Protein AF-A0A4R6Z059-F1 (afdb_monomer_lite)

Radius of gyration: 19.27 Å; chains: 1; bounding box: 70×34×46 Å

Secondary structure (DSSP, 8-state):
--HHHHHHHHHHHSSS-TT-S-HHHHHHHHHHHHTT--HHHHHHHHHHHHSPPPHHHHTTS-HHHHHHHHHHHHHHH-S-HHHHHHHHGGGGG-TTTHHHHHHHHHHHT-GGGHHHHHHHHHHSPPPHHHHHHHHHHHHHH-SHHHHHHHHHHHTSTTTTSHHHHHHHHHHHHHHHHHHHHSSPPP-PPPP-

Structure (mmCIF, N/CA/C/O backbone):
data_AF-A0A4R6Z059-F1
#
_entry.id   AF-A0A4R6Z059-F1
#
loop_
_atom_site.group_PDB
_atom_site.id
_atom_site.type_symbol
_atom_site.label_atom_id
_atom_site.label_alt_id
_atom_site.label_comp_id
_atom_site.label_asym_id
_atom_site.label_entity_id
_atom_site.label_seq_id
_atom_site.pdbx_PDB_ins_code
_atom_site.Cartn_x
_atom_site.Cartn_y
_atom_site.Cartn_z
_atom_site.occupancy
_atom_site.B_iso_or_equiv
_atom_site.auth_seq_id
_atom_site.auth_comp_id
_atom_site.auth_asym_id
_atom_site.auth_atom_id
_atom_site.pdbx_PDB_model_num
ATOM 1 N N . MET A 1 1 ? 18.096 -7.159 -15.188 1.00 75.62 1 MET A N 1
ATOM 2 C CA . MET A 1 1 ? 18.444 -5.722 -15.038 1.00 75.62 1 MET A CA 1
ATOM 3 C C . MET A 1 1 ? 19.118 -5.546 -13.678 1.00 75.62 1 MET A C 1
ATOM 5 O O . MET A 1 1 ? 19.184 -6.536 -12.970 1.00 75.62 1 MET A O 1
ATOM 9 N N . ASN A 1 2 ? 19.690 -4.389 -13.330 1.00 85.12 2 ASN A N 1
ATOM 10 C CA . ASN A 1 2 ? 20.139 -4.145 -11.951 1.00 85.12 2 ASN A CA 1
ATOM 11 C C . ASN A 1 2 ? 19.273 -3.054 -11.303 1.00 85.12 2 ASN A C 1
ATOM 13 O O . ASN A 1 2 ? 18.687 -2.232 -12.012 1.00 85.12 2 ASN A O 1
ATOM 17 N N . ARG A 1 3 ? 19.232 -3.023 -9.967 1.00 90.06 3 ARG A N 1
ATOM 18 C CA . ARG A 1 3 ? 18.469 -2.050 -9.166 1.00 90.06 3 ARG A CA 1
ATOM 19 C C . ARG A 1 3 ? 18.635 -0.589 -9.606 1.00 90.06 3 ARG A C 1
ATOM 21 O O . ARG A 1 3 ? 17.666 0.160 -9.588 1.00 90.06 3 ARG A O 1
ATOM 28 N N . ALA A 1 4 ? 19.839 -0.173 -10.007 1.00 90.56 4 ALA A N 1
ATOM 29 C CA . ALA A 1 4 ? 20.100 1.202 -10.446 1.00 90.56 4 ALA A CA 1
ATOM 30 C C . ALA A 1 4 ? 19.401 1.532 -11.775 1.00 90.56 4 ALA A C 1
ATOM 32 O O . ALA A 1 4 ? 18.713 2.542 -11.868 1.00 90.56 4 ALA A O 1
ATOM 33 N N . ALA A 1 5 ? 19.508 0.649 -12.771 1.00 90.56 5 ALA A N 1
ATOM 34 C CA . ALA A 1 5 ? 18.800 0.807 -14.041 1.00 90.56 5 ALA A CA 1
ATOM 35 C C . ALA A 1 5 ? 17.276 0.753 -13.852 1.00 90.56 5 ALA A C 1
ATOM 37 O O . ALA A 1 5 ? 16.530 1.457 -14.529 1.00 90.56 5 ALA A O 1
ATOM 38 N N . LEU A 1 6 ? 16.803 -0.063 -12.907 1.00 91.75 6 LEU A N 1
ATOM 39 C CA . LEU A 1 6 ? 15.385 -0.135 -12.579 1.00 91.75 6 LEU A CA 1
ATOM 40 C C . LEU A 1 6 ? 14.886 1.171 -11.937 1.00 91.75 6 LEU A C 1
ATOM 42 O O . LEU A 1 6 ? 13.837 1.675 -12.330 1.00 91.75 6 LEU A O 1
ATOM 46 N N . LEU A 1 7 ? 15.662 1.754 -11.018 1.00 93.88 7 LEU A N 1
ATOM 47 C CA . LEU A 1 7 ? 15.380 3.067 -10.437 1.00 93.88 7 LEU A CA 1
ATOM 48 C C . LEU A 1 7 ? 15.294 4.158 -11.514 1.00 93.88 7 LEU A C 1
ATOM 50 O O . LEU A 1 7 ? 14.337 4.922 -11.508 1.00 93.88 7 LEU A O 1
ATOM 54 N N . GLU A 1 8 ? 16.245 4.217 -12.450 1.00 92.12 8 GLU A N 1
ATOM 55 C CA . GLU A 1 8 ? 16.214 5.192 -13.553 1.00 92.12 8 GLU A CA 1
ATOM 56 C C . GLU A 1 8 ? 14.921 5.083 -14.375 1.00 92.12 8 GLU A C 1
ATOM 58 O O . GLU A 1 8 ? 14.262 6.089 -14.634 1.00 92.12 8 GLU A O 1
ATOM 63 N N . HIS A 1 9 ? 14.499 3.862 -14.714 1.00 91.62 9 HIS A N 1
ATOM 64 C CA . HIS A 1 9 ? 13.248 3.645 -15.438 1.00 91.62 9 HIS A CA 1
ATOM 65 C C . HIS A 1 9 ? 12.008 4.041 -14.638 1.00 91.62 9 HIS A C 1
ATOM 67 O O . HIS A 1 9 ? 11.106 4.666 -15.190 1.00 91.62 9 HIS A O 1
ATOM 73 N N . LEU A 1 10 ? 11.955 3.713 -13.346 1.00 92.56 10 LEU A N 1
ATOM 74 C CA . LEU A 1 10 ? 10.851 4.154 -12.496 1.00 92.56 10 LEU A CA 1
ATOM 75 C C . LEU A 1 10 ? 10.793 5.679 -12.409 1.00 92.56 10 LEU A C 1
ATOM 77 O O . LEU A 1 10 ? 9.704 6.232 -12.461 1.00 92.56 10 LEU A O 1
ATOM 81 N N . LEU A 1 11 ? 11.933 6.371 -12.330 1.00 91.44 11 LEU A N 1
ATOM 82 C CA . LEU A 1 11 ? 11.974 7.837 -12.317 1.00 91.44 11 LEU A CA 1
ATOM 83 C C . LEU A 1 11 ? 11.510 8.449 -13.646 1.00 91.44 11 LEU A C 1
ATOM 85 O O . LEU A 1 11 ? 10.854 9.488 -13.634 1.00 91.44 11 LEU A O 1
ATOM 89 N N . ASP A 1 12 ? 11.785 7.799 -14.779 1.00 88.94 12 ASP A N 1
ATOM 90 C CA . ASP A 1 12 ? 11.259 8.218 -16.085 1.00 88.94 12 ASP A CA 1
ATOM 91 C C . ASP A 1 12 ? 9.723 8.133 -16.155 1.00 88.94 12 ASP A C 1
ATOM 93 O O . ASP A 1 12 ? 9.085 8.922 -16.862 1.00 88.94 12 ASP A O 1
ATOM 97 N N . PHE A 1 13 ? 9.124 7.170 -15.448 1.00 89.19 13 PHE A N 1
ATOM 98 C CA . PHE A 1 13 ? 7.671 6.993 -15.389 1.00 89.19 13 PHE A CA 1
ATOM 99 C C . PHE A 1 13 ? 7.015 7.817 -14.273 1.00 89.19 13 PHE A C 1
ATOM 101 O O . PHE A 1 13 ? 5.906 8.322 -14.466 1.00 89.19 13 PHE A O 1
ATOM 108 N N . ALA A 1 14 ? 7.713 8.019 -13.157 1.00 84.81 14 ALA A N 1
ATOM 109 C CA . ALA A 1 14 ? 7.262 8.766 -11.995 1.00 84.81 14 ALA A CA 1
ATOM 110 C C . ALA A 1 14 ? 7.449 10.277 -12.210 1.00 84.81 14 ALA A C 1
ATOM 112 O O . ALA A 1 14 ? 8.471 10.859 -11.867 1.00 84.81 14 ALA A O 1
ATOM 113 N N . GLY A 1 15 ? 6.453 10.958 -12.778 1.00 67.81 15 GLY A N 1
ATOM 114 C CA . GLY A 1 15 ? 6.492 12.417 -12.909 1.00 67.81 15 GLY A CA 1
ATOM 115 C C . GLY A 1 15 ? 5.477 12.994 -13.898 1.00 67.81 15 GLY A C 1
ATOM 116 O O . GLY A 1 15 ? 4.776 12.253 -14.588 1.00 67.81 15 GLY A O 1
ATOM 117 N N . PRO A 1 16 ? 5.376 14.335 -14.000 1.00 60.41 16 PRO A N 1
ATOM 118 C CA . PRO A 1 16 ? 4.458 14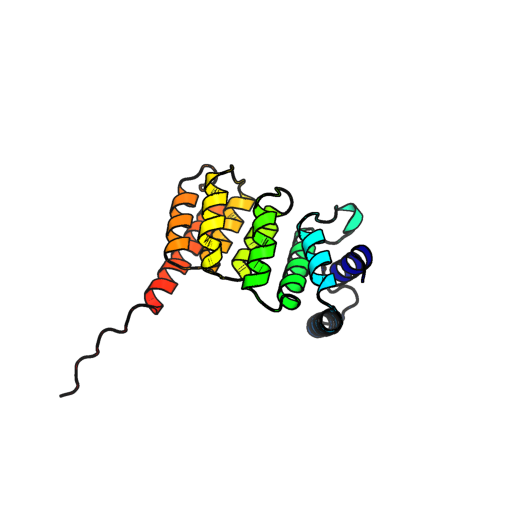.995 -14.923 1.00 60.41 16 PRO A CA 1
ATOM 119 C C . PRO A 1 16 ? 4.887 14.746 -16.371 1.00 60.41 16 PRO A C 1
ATOM 121 O O . PRO A 1 16 ? 5.752 15.451 -16.874 1.00 60.41 16 PRO A O 1
ATOM 124 N N . ARG A 1 17 ? 4.283 13.743 -17.025 1.00 59.00 17 ARG A N 1
ATOM 125 C CA . ARG A 1 17 ? 4.383 13.355 -18.451 1.00 59.00 17 ARG A CA 1
ATOM 126 C C . ARG A 1 17 ? 5.775 13.268 -19.101 1.00 59.00 17 ARG A C 1
ATOM 128 O O . ARG A 1 17 ? 5.835 12.773 -20.217 1.00 59.00 17 ARG A O 1
ATOM 135 N N . GLY A 1 18 ? 6.878 13.676 -18.476 1.00 59.31 18 GLY A N 1
ATOM 136 C CA . GLY A 1 18 ? 8.234 13.633 -19.026 1.00 59.31 18 GLY A CA 1
ATOM 137 C C . GLY A 1 18 ? 8.292 13.998 -20.527 1.00 59.31 18 GLY A C 1
ATOM 138 O O . GLY A 1 18 ? 7.743 15.025 -20.928 1.00 59.31 18 GLY A O 1
ATOM 139 N N . PRO A 1 19 ? 8.911 13.163 -21.387 1.00 56.69 19 PRO A N 1
ATOM 140 C CA . PRO A 1 19 ? 8.941 13.345 -22.844 1.00 56.69 19 PRO A CA 1
ATOM 141 C C . PRO A 1 19 ? 7.664 12.867 -23.574 1.00 56.69 19 PRO A C 1
ATOM 143 O O . PRO A 1 19 ? 7.641 12.820 -24.806 1.00 56.69 19 PRO A O 1
ATOM 146 N N . PHE A 1 20 ? 6.624 12.438 -22.857 1.00 71.62 20 PHE A N 1
ATOM 147 C CA . PHE A 1 20 ? 5.428 11.823 -23.428 1.00 71.62 20 PHE A CA 1
ATOM 148 C C . PHE A 1 20 ? 4.410 12.862 -23.892 1.00 71.62 20 PHE A C 1
ATOM 150 O O . PHE A 1 20 ? 4.053 13.806 -23.190 1.00 71.62 20 PHE A O 1
ATOM 157 N N . SER A 1 21 ? 3.878 12.636 -25.091 1.00 71.19 21 SER A N 1
ATOM 158 C CA . SER A 1 21 ? 2.864 13.503 -25.694 1.00 71.19 21 SER A CA 1
ATOM 159 C C . SER A 1 21 ? 1.448 13.241 -25.155 1.00 71.19 21 SER A C 1
ATOM 161 O O . SER A 1 21 ? 0.577 14.104 -25.279 1.00 71.19 21 SER A O 1
ATOM 163 N N . SER A 1 22 ? 1.204 12.068 -24.546 1.00 82.50 22 SER A N 1
ATOM 164 C CA . SER A 1 22 ? -0.092 11.669 -23.975 1.00 82.50 22 SER A CA 1
ATOM 165 C C . SER A 1 22 ? 0.023 10.598 -22.877 1.00 82.50 22 SER A C 1
ATOM 167 O O . SER A 1 22 ? 1.004 9.855 -22.846 1.00 82.50 22 SER A O 1
ATOM 169 N N . ASP A 1 23 ? -1.012 10.463 -22.040 1.00 81.31 23 ASP A N 1
ATOM 170 C CA . ASP A 1 23 ? -1.084 9.426 -20.989 1.00 81.31 23 ASP A CA 1
ATOM 171 C C . ASP A 1 23 ? -1.163 8.021 -21.597 1.00 81.31 23 ASP A C 1
ATOM 173 O O . ASP A 1 23 ? -0.541 7.088 -21.107 1.00 81.31 23 ASP A O 1
ATOM 177 N N . ALA A 1 24 ? -1.843 7.879 -22.739 1.00 85.38 24 ALA A N 1
ATOM 178 C CA . ALA A 1 24 ? -1.888 6.618 -23.476 1.00 85.38 24 ALA A CA 1
ATOM 179 C C . ALA A 1 24 ? -0.498 6.182 -23.970 1.00 85.38 24 ALA A C 1
ATOM 181 O O . ALA A 1 24 ? -0.190 4.992 -23.983 1.00 85.38 24 ALA A O 1
ATOM 182 N N . GLN A 1 25 ? 0.352 7.133 -24.374 1.00 85.12 25 GLN A N 1
ATOM 183 C CA . GLN A 1 25 ? 1.725 6.835 -24.783 1.00 85.12 25 GLN A CA 1
ATOM 184 C C . GLN A 1 25 ? 2.598 6.438 -23.589 1.00 85.12 25 GLN A C 1
ATOM 186 O O . GLN A 1 25 ? 3.408 5.518 -23.718 1.00 85.12 25 GLN A O 1
ATOM 191 N N . HIS A 1 26 ? 2.441 7.132 -22.457 1.00 85.25 26 HIS A N 1
ATOM 192 C CA . HIS A 1 26 ? 3.120 6.795 -21.205 1.00 85.25 26 HIS A CA 1
ATOM 193 C C . HIS A 1 26 ? 2.762 5.366 -20.779 1.00 85.25 26 HIS A C 1
ATOM 195 O O . HIS A 1 26 ? 3.654 4.520 -20.715 1.00 85.25 26 HIS A O 1
ATOM 201 N N . GLU A 1 27 ? 1.468 5.052 -20.672 1.00 86.38 27 GLU A N 1
ATOM 202 C CA . GLU A 1 27 ? 0.988 3.727 -20.266 1.00 86.38 27 GLU A CA 1
ATOM 203 C C . GLU A 1 27 ? 1.412 2.626 -21.249 1.00 86.38 27 GLU A C 1
ATOM 205 O O . GLU A 1 27 ? 1.829 1.543 -20.839 1.00 86.38 27 GLU A O 1
ATOM 210 N N . LEU A 1 28 ? 1.376 2.886 -22.563 1.00 88.69 28 LEU A N 1
ATOM 211 C CA . LEU A 1 28 ? 1.834 1.910 -23.556 1.00 88.69 28 LEU A CA 1
ATOM 212 C C . LEU A 1 28 ? 3.324 1.588 -23.388 1.00 88.69 28 LEU A C 1
ATOM 214 O O . LEU A 1 28 ? 3.709 0.419 -23.447 1.00 88.69 28 LEU A O 1
ATOM 218 N N . ARG A 1 29 ? 4.171 2.606 -23.186 1.00 88.69 29 ARG A N 1
ATOM 219 C CA . ARG A 1 29 ? 5.614 2.401 -23.000 1.00 88.69 29 ARG A CA 1
ATOM 220 C C . ARG A 1 29 ? 5.906 1.708 -21.674 1.00 88.69 29 ARG A C 1
ATOM 222 O O . ARG A 1 29 ? 6.744 0.810 -21.646 1.00 88.69 29 ARG A O 1
ATOM 229 N N . ARG A 1 30 ? 5.197 2.096 -20.617 1.00 90.50 30 ARG A N 1
ATOM 230 C CA . ARG A 1 30 ? 5.278 1.485 -19.291 1.00 90.50 30 ARG A CA 1
ATOM 231 C C . ARG A 1 30 ? 4.940 -0.003 -19.353 1.00 90.50 30 ARG A C 1
ATOM 233 O O . ARG A 1 30 ? 5.755 -0.835 -18.966 1.00 90.50 30 ARG A O 1
ATOM 240 N N . ARG A 1 31 ? 3.806 -0.360 -19.964 1.00 90.00 31 ARG A N 1
ATOM 241 C CA . ARG A 1 31 ? 3.407 -1.758 -20.199 1.00 90.00 31 ARG A CA 1
ATOM 242 C C . ARG A 1 31 ? 4.419 -2.533 -21.031 1.00 90.00 31 ARG A C 1
ATOM 244 O O . ARG A 1 31 ? 4.743 -3.667 -20.691 1.00 90.00 31 ARG A O 1
ATOM 251 N N . ALA A 1 32 ? 4.917 -1.937 -22.113 1.00 92.31 32 ALA A N 1
ATOM 252 C CA . ALA A 1 32 ? 5.914 -2.581 -22.961 1.00 92.31 32 ALA A CA 1
ATOM 253 C C . ALA A 1 32 ? 7.211 -2.871 -22.194 1.00 92.31 32 ALA A C 1
ATOM 255 O O . ALA A 1 32 ? 7.781 -3.942 -22.365 1.00 92.31 32 ALA A O 1
ATOM 256 N N . TRP A 1 33 ? 7.653 -1.951 -21.332 1.00 92.56 33 TRP A N 1
ATOM 257 C CA . TRP A 1 33 ? 8.825 -2.147 -20.480 1.00 92.56 33 TRP A CA 1
ATOM 258 C C . TRP A 1 33 ? 8.593 -3.208 -19.397 1.00 92.56 33 TRP A C 1
ATOM 260 O O . TRP A 1 33 ? 9.452 -4.064 -19.201 1.00 92.56 33 TRP A O 1
ATOM 270 N N . LEU A 1 34 ? 7.434 -3.212 -18.734 1.00 91.44 34 LEU A N 1
ATOM 271 C CA . LEU A 1 34 ? 7.084 -4.243 -17.748 1.00 91.44 34 LEU A CA 1
ATOM 272 C C . LEU A 1 34 ? 7.053 -5.645 -18.376 1.00 91.44 34 LEU A C 1
ATOM 274 O O . LEU A 1 34 ? 7.547 -6.598 -17.783 1.00 91.44 34 LEU A O 1
ATOM 278 N N . ALA A 1 35 ? 6.565 -5.768 -19.613 1.00 91.31 35 ALA A N 1
ATOM 279 C CA . ALA A 1 35 ? 6.499 -7.042 -20.330 1.00 91.31 35 ALA A CA 1
ATOM 280 C C . ALA A 1 35 ? 7.876 -7.659 -20.652 1.00 91.31 35 ALA A C 1
ATOM 282 O O . ALA A 1 35 ? 7.944 -8.833 -21.011 1.00 91.31 35 ALA A O 1
ATOM 283 N N . THR A 1 36 ? 8.965 -6.887 -20.552 1.00 91.06 36 THR A N 1
ATOM 284 C CA . THR A 1 36 ? 10.335 -7.393 -20.739 1.00 91.06 36 THR A CA 1
ATOM 285 C C . THR A 1 36 ? 11.014 -7.809 -19.437 1.00 91.06 36 THR A C 1
ATOM 287 O O . THR A 1 36 ? 12.156 -8.262 -19.484 1.00 91.06 36 THR A O 1
ATOM 290 N N . GLN A 1 37 ? 10.365 -7.610 -18.288 1.00 92.31 37 GLN A N 1
ATOM 291 C CA . GLN A 1 37 ? 10.951 -7.905 -16.984 1.00 92.31 37 GLN A CA 1
ATOM 292 C C . GLN A 1 37 ? 10.749 -9.371 -16.593 1.00 92.31 37 GLN A C 1
ATOM 294 O O . GLN A 1 37 ? 9.825 -10.039 -17.055 1.00 92.31 37 GLN A O 1
ATOM 299 N N . ASP A 1 38 ? 11.633 -9.864 -15.732 1.00 88.06 38 ASP A N 1
ATOM 300 C CA . ASP A 1 38 ? 11.588 -11.207 -15.163 1.00 88.06 38 ASP A CA 1
ATOM 301 C C . ASP A 1 38 ? 11.376 -11.152 -13.640 1.00 88.06 38 ASP A C 1
ATOM 303 O O . ASP A 1 38 ? 11.215 -10.084 -13.049 1.00 88.06 38 ASP A O 1
ATOM 307 N N . ALA A 1 39 ? 11.368 -12.318 -12.990 1.00 83.56 39 ALA A N 1
ATOM 308 C CA . ALA A 1 39 ? 11.167 -12.408 -11.545 1.00 83.56 39 ALA A CA 1
ATOM 309 C C . ALA A 1 39 ? 12.251 -11.670 -10.736 1.00 83.56 39 ALA A C 1
ATOM 311 O O . ALA A 1 39 ? 11.952 -11.152 -9.666 1.00 83.56 39 ALA A O 1
ATOM 312 N N . ALA A 1 40 ? 13.481 -11.552 -11.252 1.00 89.19 40 ALA A N 1
ATOM 313 C CA . ALA A 1 40 ? 14.549 -10.834 -10.556 1.00 89.19 40 ALA A CA 1
ATOM 314 C C . ALA A 1 40 ? 14.279 -9.321 -10.487 1.00 89.19 40 ALA A C 1
ATOM 316 O O . ALA A 1 40 ? 14.720 -8.654 -9.555 1.00 89.19 40 ALA A O 1
ATOM 317 N N . ALA A 1 41 ? 13.518 -8.771 -11.440 1.00 93.31 41 ALA A N 1
ATOM 318 C CA . ALA A 1 41 ? 13.079 -7.382 -11.368 1.00 93.31 41 ALA A CA 1
ATOM 319 C C . ALA A 1 41 ? 12.110 -7.139 -10.199 1.00 93.31 41 ALA A C 1
ATOM 321 O O . ALA A 1 41 ? 12.144 -6.062 -9.610 1.00 93.31 41 ALA A O 1
ATOM 322 N N . LEU A 1 42 ? 11.276 -8.123 -9.835 1.00 94.06 42 LEU A N 1
ATOM 323 C CA . LEU A 1 42 ? 10.396 -8.016 -8.668 1.00 94.06 42 LEU A CA 1
ATOM 324 C C . LEU A 1 42 ? 11.207 -7.929 -7.370 1.00 94.06 42 LEU A C 1
ATOM 326 O O . LEU A 1 42 ? 10.918 -7.071 -6.539 1.00 94.06 42 LEU A O 1
ATOM 330 N N . ASP A 1 43 ? 12.257 -8.741 -7.230 1.00 93.88 43 ASP A N 1
ATOM 331 C CA . ASP A 1 43 ? 13.156 -8.682 -6.071 1.00 93.88 43 ASP A CA 1
ATOM 332 C C . ASP A 1 43 ? 13.838 -7.304 -5.954 1.00 93.88 43 ASP A C 1
ATOM 334 O O . ASP A 1 43 ? 13.889 -6.713 -4.872 1.00 93.88 43 ASP A O 1
ATOM 338 N N . ASP A 1 44 ? 14.305 -6.744 -7.075 1.00 95.56 44 ASP A N 1
ATOM 339 C CA . ASP A 1 44 ? 14.902 -5.402 -7.122 1.00 95.56 44 ASP A CA 1
ATOM 340 C C . ASP A 1 44 ? 13.883 -4.296 -6.772 1.00 95.56 44 ASP A C 1
ATOM 342 O O . ASP A 1 44 ? 14.221 -3.341 -6.064 1.00 95.56 44 ASP A O 1
ATOM 346 N N . LEU A 1 45 ? 12.629 -4.415 -7.227 1.00 96.44 45 LEU A N 1
ATOM 347 C CA . LEU A 1 45 ? 11.544 -3.493 -6.866 1.00 96.44 45 LEU A CA 1
ATOM 348 C C . LEU A 1 45 ? 11.223 -3.561 -5.367 1.00 96.44 45 LEU A C 1
ATOM 350 O O . LEU A 1 45 ? 11.095 -2.529 -4.712 1.00 96.44 45 LEU A O 1
ATOM 354 N N . LEU A 1 46 ? 11.135 -4.764 -4.798 1.00 96.12 46 LEU A N 1
ATOM 355 C CA . LEU A 1 46 ? 10.907 -4.947 -3.364 1.00 96.12 46 LEU A CA 1
ATOM 356 C C . LEU A 1 46 ? 12.085 -4.420 -2.535 1.00 96.12 46 LEU A C 1
ATOM 358 O O . LEU A 1 46 ? 11.875 -3.843 -1.469 1.00 96.12 46 LEU A O 1
ATOM 362 N N . SER A 1 47 ? 13.315 -4.521 -3.045 1.00 95.81 47 SER A N 1
ATOM 363 C CA . SER A 1 47 ? 14.480 -3.863 -2.444 1.00 95.81 47 SER A CA 1
ATOM 364 C C . SER A 1 47 ? 14.372 -2.333 -2.478 1.00 95.81 47 SER A C 1
ATOM 366 O O . SER A 1 47 ? 14.771 -1.674 -1.518 1.00 95.81 47 SER A O 1
ATOM 368 N N . LEU A 1 48 ? 13.823 -1.742 -3.545 1.00 96.56 48 LEU A N 1
ATOM 369 C CA . LEU A 1 48 ? 13.540 -0.301 -3.596 1.00 96.56 48 LEU A CA 1
ATOM 370 C C . LEU A 1 48 ? 12.415 0.106 -2.641 1.00 96.56 48 LEU A C 1
ATOM 372 O O . LEU A 1 48 ? 12.462 1.205 -2.104 1.00 96.56 48 LEU A O 1
ATOM 376 N N . LEU A 1 49 ? 11.433 -0.763 -2.399 1.00 95.94 49 LEU A N 1
ATOM 377 C CA . LEU A 1 49 ? 10.394 -0.523 -1.398 1.00 95.94 49 LEU A CA 1
ATOM 378 C C . LEU A 1 49 ? 10.981 -0.558 0.023 1.00 95.94 49 LEU A C 1
ATOM 380 O O . LEU A 1 49 ? 10.660 0.293 0.848 1.00 95.94 49 LEU A O 1
ATOM 384 N N . ALA A 1 50 ? 11.859 -1.528 0.297 1.00 96.50 50 ALA A N 1
ATOM 385 C CA . ALA A 1 50 ? 12.536 -1.689 1.583 1.00 96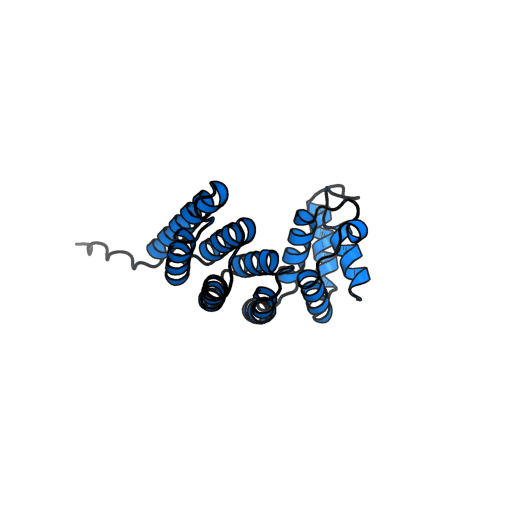.50 50 ALA A CA 1
ATOM 386 C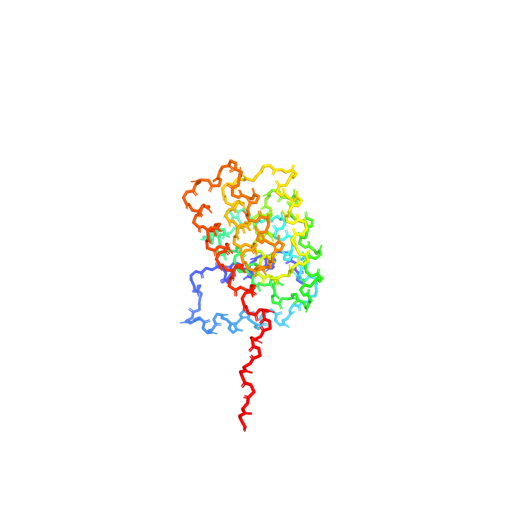 C . ALA A 1 50 ? 13.494 -0.525 1.897 1.00 96.50 50 ALA A C 1
ATOM 388 O O . ALA A 1 50 ? 13.583 -0.070 3.038 1.00 96.50 50 ALA A O 1
ATOM 389 N N . GLU A 1 51 ? 14.202 -0.047 0.873 1.00 95.62 51 GLU A N 1
ATOM 390 C CA . GLU A 1 51 ? 15.179 1.037 0.947 1.00 95.62 51 GLU A CA 1
ATOM 391 C C . GLU A 1 51 ? 14.869 2.088 -0.131 1.00 95.62 51 GLU A C 1
ATOM 393 O O . GLU A 1 51 ? 15.516 2.104 -1.190 1.00 95.62 51 GLU A O 1
ATOM 398 N N . PRO A 1 52 ? 13.868 2.958 0.108 1.00 92.38 52 PRO A N 1
ATOM 399 C CA . PRO A 1 52 ? 13.446 3.942 -0.876 1.00 92.38 52 PRO A CA 1
ATOM 400 C C . PRO A 1 52 ? 14.575 4.931 -1.184 1.00 92.38 52 PRO A C 1
ATOM 402 O O . PRO A 1 52 ? 15.332 5.312 -0.284 1.00 92.38 52 PRO A O 1
ATOM 405 N N . PRO A 1 53 ? 14.698 5.382 -2.447 1.00 93.69 53 PRO A N 1
ATOM 406 C CA . PRO A 1 53 ? 15.747 6.310 -2.841 1.00 93.69 53 PRO A CA 1
ATOM 407 C C . PRO A 1 53 ? 15.657 7.608 -2.034 1.00 93.69 53 PRO A C 1
ATOM 409 O O . PRO A 1 53 ? 14.578 8.070 -1.664 1.00 93.69 53 PRO A O 1
ATOM 412 N N . HIS A 1 54 ? 16.791 8.238 -1.773 1.00 92.75 54 HIS A N 1
ATOM 413 C CA . HIS A 1 54 ? 16.837 9.559 -1.159 1.00 92.75 54 HIS A CA 1
ATOM 414 C C . HIS A 1 54 ? 16.450 10.658 -2.165 1.00 92.75 54 HIS A C 1
ATOM 416 O O . HIS A 1 54 ? 16.309 10.426 -3.368 1.00 92.75 54 HIS A O 1
ATOM 422 N N . ALA A 1 55 ? 16.227 11.880 -1.674 1.00 92.44 55 ALA A N 1
ATOM 423 C CA . ALA A 1 55 ? 15.780 12.993 -2.516 1.00 92.44 55 ALA A CA 1
ATOM 424 C C . ALA A 1 55 ? 16.799 13.368 -3.610 1.00 92.44 55 ALA A C 1
ATOM 426 O O . ALA A 1 55 ? 16.406 13.703 -4.722 1.00 92.44 55 ALA A O 1
ATOM 427 N N . ASP A 1 56 ? 18.094 13.263 -3.321 1.00 94.25 56 ASP A N 1
ATOM 428 C CA . ASP A 1 56 ? 19.181 13.458 -4.285 1.00 94.25 56 ASP A CA 1
ATOM 429 C C . ASP A 1 56 ? 19.177 12.399 -5.397 1.00 94.25 56 ASP A C 1
ATOM 431 O O . ASP A 1 56 ? 19.467 12.720 -6.546 1.00 94.25 56 ASP A O 1
ATOM 435 N N . GLN A 1 57 ? 18.786 11.163 -5.077 1.00 93.88 57 GLN A N 1
ATOM 436 C CA . GLN A 1 57 ? 18.662 10.071 -6.046 1.00 93.88 57 GLN A CA 1
ATOM 437 C C . GLN A 1 57 ? 17.402 10.194 -6.915 1.00 93.88 57 GLN A C 1
ATOM 439 O O . GLN A 1 57 ? 17.435 9.823 -8.084 1.00 93.88 57 GLN A O 1
ATOM 444 N N . ARG A 1 58 ? 16.295 10.721 -6.370 1.00 92.50 58 ARG A N 1
ATOM 445 C CA . ARG A 1 58 ? 15.047 10.957 -7.124 1.00 92.50 58 ARG A CA 1
ATOM 446 C C . ARG A 1 58 ? 15.081 12.212 -7.998 1.00 92.50 58 ARG A C 1
ATOM 448 O O . ARG A 1 58 ? 14.291 12.336 -8.934 1.00 92.50 58 ARG A O 1
ATOM 455 N N . GLY A 1 59 ? 15.945 13.172 -7.675 1.00 90.50 59 GLY A N 1
ATOM 456 C CA . GLY A 1 59 ? 15.979 14.467 -8.347 1.00 90.50 59 GLY A CA 1
ATOM 457 C C . GLY A 1 59 ? 14.642 15.216 -8.202 1.00 90.50 59 GLY A C 1
ATOM 458 O O . GLY A 1 59 ? 14.211 15.462 -7.076 1.00 90.50 59 GLY A O 1
ATOM 459 N N . PRO A 1 60 ? 13.979 15.620 -9.305 1.00 89.75 60 PRO A N 1
ATOM 460 C CA . PRO A 1 60 ? 12.745 16.407 -9.250 1.00 89.75 60 PRO A CA 1
ATOM 461 C C . PRO A 1 60 ? 11.486 15.584 -8.930 1.00 89.75 60 PRO A C 1
ATOM 463 O O . PRO A 1 60 ? 10.422 16.167 -8.719 1.00 89.75 60 PRO A O 1
ATOM 466 N N . VAL A 1 61 ? 11.575 14.251 -8.932 1.00 90.25 61 VAL A N 1
ATOM 467 C CA . VAL A 1 61 ? 10.434 13.361 -8.694 1.00 90.25 61 VAL A CA 1
ATOM 468 C C . VAL A 1 61 ? 10.065 13.368 -7.209 1.00 90.25 61 VAL A C 1
ATOM 470 O O . VAL A 1 61 ? 10.919 13.160 -6.340 1.00 90.25 61 VAL A O 1
ATOM 473 N N . SER A 1 62 ? 8.786 13.603 -6.902 1.00 91.69 62 SER A N 1
ATOM 474 C CA . SER A 1 62 ? 8.298 13.549 -5.521 1.00 91.69 62 SER A CA 1
ATOM 475 C C . SER A 1 62 ? 8.360 12.116 -4.980 1.00 91.69 62 SER A C 1
ATOM 477 O O . SER A 1 62 ? 8.277 11.144 -5.731 1.00 91.69 62 SER A O 1
ATOM 479 N N . ALA A 1 63 ? 8.497 11.973 -3.659 1.00 91.31 63 ALA A N 1
ATOM 480 C CA . ALA A 1 63 ? 8.488 10.654 -3.027 1.00 91.31 63 ALA A CA 1
ATOM 481 C C . ALA A 1 63 ? 7.173 9.906 -3.304 1.00 91.31 63 ALA A C 1
ATOM 483 O O . ALA A 1 63 ? 7.211 8.735 -3.649 1.00 91.31 63 ALA A O 1
ATOM 484 N N . GLU A 1 64 ? 6.044 10.613 -3.240 1.00 90.25 64 GLU A N 1
ATOM 485 C CA . GLU A 1 64 ? 4.704 10.077 -3.501 1.00 90.25 64 GLU A CA 1
ATOM 486 C C . GLU A 1 64 ? 4.544 9.571 -4.942 1.00 90.25 64 GLU A C 1
ATOM 488 O O . GLU A 1 64 ? 4.107 8.445 -5.156 1.00 90.25 64 GLU A O 1
ATOM 493 N N . SER A 1 65 ? 4.955 10.353 -5.950 1.00 91.19 65 SER A N 1
ATOM 494 C CA . SER A 1 65 ? 4.861 9.914 -7.349 1.00 91.19 65 SER A CA 1
ATOM 495 C C . SER A 1 65 ? 5.770 8.722 -7.641 1.00 91.19 65 SER A C 1
ATOM 497 O O . SER A 1 65 ? 5.396 7.847 -8.417 1.00 91.19 65 SER A O 1
ATOM 499 N N . PHE A 1 66 ? 6.954 8.681 -7.024 1.00 93.75 66 PHE A N 1
ATOM 500 C CA . PHE A 1 66 ? 7.842 7.528 -7.127 1.00 93.75 66 PHE A CA 1
ATOM 501 C C . PHE A 1 66 ? 7.242 6.286 -6.461 1.00 93.75 66 PHE A C 1
ATOM 503 O O . PHE A 1 66 ? 7.271 5.210 -7.049 1.00 93.75 66 PHE A O 1
ATOM 510 N N . GLU A 1 67 ? 6.699 6.432 -5.252 1.00 94.12 67 GLU A N 1
ATOM 511 C CA . GLU A 1 67 ? 6.079 5.344 -4.497 1.00 94.12 67 GLU A CA 1
ATOM 512 C C . GLU A 1 67 ? 4.898 4.735 -5.259 1.00 94.12 67 GLU A C 1
ATOM 514 O O . GLU A 1 67 ? 4.830 3.513 -5.386 1.00 94.12 67 GLU A O 1
ATOM 519 N N . LEU A 1 68 ? 4.032 5.567 -5.846 1.00 91.69 68 LEU A N 1
ATOM 520 C CA . LEU A 1 68 ? 2.907 5.109 -6.661 1.00 91.69 68 LEU A CA 1
ATOM 521 C C . LEU A 1 68 ? 3.373 4.274 -7.863 1.00 91.69 68 LEU A C 1
ATOM 523 O O . LEU A 1 68 ? 2.893 3.161 -8.071 1.00 91.69 68 LEU A O 1
ATOM 527 N N . GLU A 1 69 ? 4.345 4.779 -8.626 1.00 94.25 69 GLU A N 1
ATOM 528 C CA . GLU A 1 69 ? 4.880 4.072 -9.794 1.00 94.25 69 GLU A CA 1
ATOM 529 C C . GLU A 1 69 ? 5.585 2.765 -9.398 1.00 94.25 69 GLU A C 1
ATOM 531 O O . GLU A 1 69 ? 5.395 1.730 -10.041 1.00 94.25 69 GLU A O 1
ATOM 536 N N . LEU A 1 70 ? 6.355 2.787 -8.306 1.00 96.25 70 LEU A N 1
ATOM 537 C CA . LEU A 1 70 ? 7.005 1.604 -7.750 1.00 96.25 70 LEU A CA 1
ATOM 538 C C . LEU A 1 70 ? 5.972 0.531 -7.384 1.00 96.25 70 LEU A C 1
ATOM 540 O O . LEU A 1 70 ? 6.115 -0.625 -7.785 1.00 96.25 70 LEU A O 1
ATOM 544 N N . GLN A 1 71 ? 4.921 0.904 -6.654 1.00 95.69 71 GLN A N 1
ATOM 545 C CA . GLN A 1 71 ? 3.855 -0.020 -6.279 1.00 95.69 71 GLN A CA 1
ATOM 546 C C . GLN A 1 71 ? 3.114 -0.559 -7.510 1.00 95.69 71 GLN A C 1
ATOM 548 O O . GLN A 1 71 ? 2.867 -1.762 -7.595 1.00 95.69 71 GLN A O 1
ATOM 553 N N . ASP A 1 72 ? 2.805 0.289 -8.495 1.00 93.81 72 ASP A N 1
ATOM 554 C CA . ASP A 1 72 ? 2.149 -0.141 -9.732 1.00 93.81 72 ASP A CA 1
ATOM 555 C C . ASP A 1 72 ? 3.017 -1.125 -10.525 1.00 93.81 72 ASP A C 1
ATOM 557 O O . ASP A 1 72 ? 2.492 -2.033 -11.172 1.00 93.81 72 ASP A O 1
ATOM 561 N N . ALA A 1 73 ? 4.339 -0.946 -10.521 1.00 95.06 73 ALA A N 1
ATOM 562 C CA . ALA A 1 73 ? 5.269 -1.874 -11.153 1.00 95.06 73 ALA A CA 1
ATOM 563 C C . ALA A 1 73 ? 5.320 -3.210 -10.397 1.00 95.06 73 ALA A C 1
ATOM 565 O O . ALA A 1 73 ? 5.257 -4.265 -11.028 1.00 95.06 73 ALA A O 1
ATOM 566 N N . ILE A 1 74 ? 5.359 -3.177 -9.059 1.00 96.94 74 ILE A N 1
ATOM 567 C CA . ILE A 1 74 ? 5.329 -4.380 -8.213 1.00 96.94 74 ILE A CA 1
ATOM 568 C C . ILE A 1 74 ? 4.061 -5.194 -8.479 1.00 96.94 74 ILE A C 1
ATOM 570 O O . ILE A 1 74 ? 4.160 -6.386 -8.761 1.00 96.94 74 ILE A O 1
ATOM 574 N N . VAL A 1 75 ? 2.881 -4.564 -8.451 1.00 94.69 75 VAL A N 1
ATOM 575 C CA . VAL A 1 75 ? 1.605 -5.253 -8.715 1.00 94.69 75 VAL A CA 1
ATOM 576 C C . VAL A 1 75 ? 1.572 -5.835 -10.126 1.00 94.69 75 VAL A C 1
ATOM 578 O O . VAL A 1 75 ? 1.104 -6.952 -10.314 1.00 94.69 75 VAL A O 1
ATOM 581 N N . ALA A 1 76 ? 2.076 -5.104 -11.123 1.00 92.56 76 ALA A N 1
ATOM 582 C CA . ALA A 1 76 ? 2.057 -5.562 -12.508 1.00 92.56 76 ALA A CA 1
ATOM 583 C C . ALA A 1 76 ? 2.999 -6.748 -12.775 1.00 92.56 76 ALA A C 1
ATOM 585 O O . ALA A 1 76 ? 2.706 -7.564 -13.650 1.00 92.56 76 ALA A O 1
ATOM 586 N N . LEU A 1 77 ? 4.124 -6.836 -12.058 1.00 92.38 77 LEU A N 1
ATOM 587 C CA . LEU A 1 77 ? 5.062 -7.958 -12.174 1.00 92.38 77 LEU A CA 1
ATOM 588 C C . LEU A 1 77 ? 4.714 -9.128 -11.255 1.00 92.38 77 LEU A C 1
ATOM 590 O O . LEU A 1 77 ? 5.104 -10.263 -11.533 1.00 92.38 77 LEU A O 1
ATOM 594 N N . ALA A 1 78 ? 3.985 -8.877 -10.171 1.00 90.38 78 ALA A N 1
ATOM 595 C CA . ALA A 1 78 ? 3.511 -9.933 -9.301 1.00 90.38 78 ALA A CA 1
ATOM 596 C C . ALA A 1 78 ? 2.502 -10.819 -10.044 1.00 90.38 78 ALA A C 1
ATOM 598 O O . ALA A 1 78 ? 1.421 -10.387 -10.433 1.00 90.38 78 ALA A O 1
ATOM 599 N N . GLY A 1 79 ? 2.859 -12.090 -10.237 1.00 86.81 79 GLY A N 1
ATOM 600 C CA . GLY A 1 79 ? 1.961 -13.070 -10.854 1.00 86.81 79 GLY A CA 1
ATOM 601 C C . GLY A 1 79 ? 0.889 -13.599 -9.896 1.00 86.81 79 GLY A C 1
ATOM 602 O O . GLY A 1 79 ? -0.232 -13.867 -10.321 1.00 86.81 79 GLY A O 1
ATOM 603 N N . ASP A 1 80 ? 1.228 -13.748 -8.613 1.00 94.06 80 ASP A N 1
ATOM 604 C CA . ASP A 1 80 ? 0.326 -14.238 -7.566 1.00 94.06 80 ASP A CA 1
ATOM 605 C C . ASP A 1 80 ? 0.256 -13.225 -6.408 1.00 94.06 80 ASP A C 1
ATOM 607 O O . ASP A 1 80 ? 1.278 -12.972 -5.758 1.00 94.06 80 ASP A O 1
ATOM 611 N N . PRO A 1 81 ? -0.929 -12.654 -6.115 1.00 95.81 81 PRO A N 1
ATOM 612 C CA . PRO A 1 81 ? -1.088 -11.689 -5.035 1.00 95.81 81 PRO A CA 1
ATOM 613 C C . PRO A 1 81 ? -0.840 -12.299 -3.647 1.00 95.81 81 PRO A C 1
ATOM 615 O O . PRO A 1 81 ? -0.369 -11.586 -2.764 1.00 95.81 81 PRO A O 1
ATOM 618 N N . HIS A 1 82 ? -1.074 -13.601 -3.434 1.00 97.06 82 HIS A N 1
ATOM 619 C CA . HIS A 1 82 ? -0.786 -14.234 -2.138 1.00 97.06 82 HIS A CA 1
ATOM 620 C C . HIS A 1 82 ? 0.722 -14.395 -1.934 1.00 97.06 82 HIS A C 1
ATOM 622 O O . HIS A 1 82 ? 1.237 -14.088 -0.858 1.00 97.06 82 HIS A O 1
ATOM 628 N N . ALA A 1 83 ? 1.455 -14.812 -2.971 1.00 96.44 83 ALA A N 1
ATOM 629 C CA . ALA A 1 83 ? 2.915 -14.851 -2.932 1.00 96.44 83 ALA A CA 1
ATOM 630 C C . ALA A 1 83 ? 3.529 -13.457 -2.731 1.00 96.44 83 ALA A C 1
ATOM 632 O O . ALA A 1 83 ? 4.517 -13.327 -2.004 1.00 96.44 83 ALA A O 1
ATOM 633 N N . LEU A 1 84 ? 2.953 -12.415 -3.342 1.00 97.69 84 LEU A N 1
ATOM 634 C CA . LEU A 1 84 ? 3.375 -11.035 -3.103 1.00 97.69 84 LEU A CA 1
ATOM 635 C C . LEU A 1 84 ? 3.090 -10.613 -1.657 1.00 97.69 84 LEU A C 1
ATOM 637 O O . LEU A 1 84 ? 3.987 -10.088 -1.004 1.00 97.69 84 LEU A O 1
ATOM 641 N N . LEU A 1 85 ? 1.899 -10.899 -1.119 1.00 98.44 85 LEU A N 1
ATOM 642 C CA . LEU A 1 85 ? 1.570 -10.606 0.278 1.00 98.44 85 LEU A CA 1
ATOM 643 C C . LEU A 1 85 ? 2.634 -11.173 1.226 1.00 98.44 85 LEU A C 1
ATOM 645 O O . LEU A 1 85 ? 3.156 -10.431 2.052 1.00 98.44 85 LEU A O 1
ATOM 649 N N . GLN A 1 86 ? 3.027 -12.440 1.059 1.00 98.12 86 GLN A N 1
ATOM 650 C CA . GLN A 1 86 ? 4.065 -13.061 1.895 1.00 98.12 86 GLN A CA 1
ATOM 651 C C . GLN A 1 86 ? 5.416 -12.328 1.839 1.00 98.12 86 GLN A C 1
ATOM 653 O O . GLN A 1 86 ? 6.132 -12.294 2.838 1.00 98.12 86 GLN A O 1
ATOM 658 N N . GLN A 1 87 ? 5.761 -11.713 0.706 1.00 97.75 87 GLN A N 1
ATOM 659 C CA . GLN A 1 87 ? 6.987 -10.922 0.554 1.00 97.75 87 GLN A CA 1
ATOM 660 C C . GLN A 1 87 ? 6.875 -9.521 1.175 1.00 97.75 87 GLN A C 1
ATOM 662 O O . GLN A 1 87 ? 7.885 -8.950 1.581 1.00 97.75 87 GLN A O 1
ATOM 667 N N . LEU A 1 88 ? 5.659 -8.978 1.291 1.00 98.38 88 LEU A N 1
ATOM 668 C CA . LEU A 1 88 ? 5.401 -7.667 1.892 1.00 98.38 88 LEU A CA 1
ATOM 669 C C . LEU A 1 88 ? 5.330 -7.712 3.422 1.00 98.38 88 LEU A C 1
ATOM 671 O O . LEU A 1 88 ? 5.720 -6.740 4.068 1.00 98.38 88 LEU A O 1
ATOM 675 N N . LEU A 1 89 ? 4.877 -8.822 4.019 1.00 98.12 89 LEU A N 1
ATOM 676 C CA . LEU A 1 89 ? 4.716 -8.926 5.479 1.00 98.12 89 LEU A CA 1
ATOM 677 C C . LEU A 1 89 ? 5.987 -8.564 6.275 1.00 98.12 89 LEU A C 1
ATOM 679 O O . LEU A 1 89 ? 5.869 -7.805 7.240 1.00 98.12 89 LEU A O 1
ATOM 683 N N . PRO A 1 90 ? 7.205 -9.009 5.898 1.00 97.75 90 PRO A N 1
ATOM 684 C CA . PRO A 1 90 ? 8.424 -8.611 6.605 1.00 97.75 90 PRO A CA 1
ATOM 685 C C . PRO A 1 90 ? 8.699 -7.100 6.560 1.00 97.75 90 PRO A C 1
ATOM 687 O O . PRO A 1 90 ? 9.283 -6.556 7.499 1.00 97.75 90 PRO A O 1
ATOM 690 N N . LEU A 1 91 ? 8.261 -6.403 5.505 1.00 97.69 91 LEU A N 1
ATOM 691 C CA . LEU A 1 91 ? 8.490 -4.964 5.332 1.00 97.69 91 LEU A CA 1
ATOM 692 C C . LEU A 1 91 ? 7.678 -4.118 6.316 1.00 97.69 91 LEU A C 1
ATOM 694 O O . LEU A 1 91 ? 8.079 -2.997 6.624 1.00 97.69 91 LEU A O 1
ATOM 698 N N . LEU A 1 92 ? 6.603 -4.667 6.894 1.00 97.12 92 LEU A N 1
ATOM 699 C CA . LEU A 1 92 ? 5.851 -4.009 7.967 1.00 97.12 92 LEU A CA 1
ATOM 700 C C . LEU A 1 92 ? 6.728 -3.705 9.191 1.00 97.12 92 LEU A C 1
ATOM 702 O O . LEU A 1 92 ? 6.454 -2.769 9.938 1.00 97.12 92 LEU A O 1
ATOM 706 N N . GLN A 1 93 ? 7.818 -4.444 9.391 1.00 95.75 93 GLN A N 1
ATOM 707 C CA . GLN A 1 93 ? 8.739 -4.227 10.508 1.00 95.75 93 GLN A CA 1
ATOM 708 C C . GLN A 1 93 ? 9.770 -3.118 10.225 1.00 95.75 93 GLN A C 1
ATOM 710 O O . GLN A 1 93 ? 10.405 -2.613 11.152 1.00 95.75 93 GLN A O 1
ATOM 715 N N . LEU A 1 94 ? 9.911 -2.675 8.972 1.00 95.12 94 LEU A N 1
ATOM 716 C CA . LEU A 1 94 ? 10.875 -1.656 8.560 1.00 95.12 94 LEU A CA 1
ATOM 717 C C . LEU A 1 94 ? 10.212 -0.279 8.525 1.00 95.12 94 LEU A C 1
ATOM 719 O O . LEU A 1 94 ? 9.439 0.014 7.621 1.00 95.12 94 LEU A O 1
ATOM 723 N N . ALA A 1 95 ? 10.546 0.600 9.473 1.00 92.94 95 ALA A N 1
ATOM 724 C CA . ALA A 1 95 ? 9.910 1.920 9.591 1.00 92.94 95 ALA A CA 1
ATOM 725 C C . ALA A 1 95 ? 9.941 2.750 8.288 1.00 92.94 95 ALA A C 1
ATOM 727 O O . ALA A 1 95 ? 8.990 3.466 8.002 1.00 92.94 95 ALA A O 1
ATOM 728 N N . ALA A 1 96 ? 11.007 2.630 7.487 1.00 91.56 96 ALA A N 1
ATOM 729 C CA . ALA A 1 96 ? 11.139 3.345 6.215 1.00 91.56 96 ALA A CA 1
ATOM 730 C C . ALA A 1 96 ? 10.231 2.806 5.092 1.00 91.56 96 ALA A C 1
ATOM 732 O O . ALA A 1 96 ? 9.861 3.569 4.207 1.00 91.56 96 ALA A O 1
ATOM 733 N N . ALA A 1 97 ? 9.882 1.516 5.124 1.00 95.62 97 ALA A N 1
ATOM 734 C CA . ALA A 1 97 ? 9.102 0.841 4.081 1.00 95.62 97 ALA A CA 1
ATOM 735 C C . ALA A 1 97 ? 7.641 0.614 4.481 1.00 95.62 97 ALA A C 1
ATOM 737 O O . ALA A 1 97 ? 6.781 0.389 3.632 1.00 95.62 97 ALA A O 1
ATOM 738 N N . ARG A 1 98 ? 7.354 0.646 5.784 1.00 96.88 98 ARG A N 1
ATOM 739 C CA . ARG A 1 98 ? 6.066 0.265 6.354 1.00 96.88 98 ARG A CA 1
ATOM 740 C C . ARG A 1 98 ? 4.878 1.039 5.774 1.00 96.88 98 ARG A C 1
ATOM 742 O O . ARG A 1 98 ? 3.918 0.360 5.424 1.00 96.88 98 ARG A O 1
ATOM 749 N N . PRO A 1 99 ? 4.897 2.379 5.617 1.00 95.62 99 PRO A N 1
ATOM 750 C CA . PRO A 1 99 ? 3.773 3.097 5.007 1.00 95.62 99 PRO A CA 1
ATOM 751 C C . PRO A 1 99 ? 3.423 2.573 3.606 1.00 95.62 99 PRO A C 1
ATOM 753 O O . PRO A 1 99 ? 2.264 2.255 3.334 1.00 95.62 99 PRO A O 1
ATOM 756 N N . ALA A 1 100 ? 4.435 2.391 2.756 1.00 96.00 100 ALA A N 1
ATOM 757 C CA . ALA A 1 100 ? 4.267 1.886 1.397 1.00 96.00 100 ALA A CA 1
ATOM 758 C C . ALA A 1 100 ? 3.854 0.402 1.374 1.00 96.00 100 ALA A C 1
ATOM 760 O O . ALA A 1 100 ? 3.037 -0.007 0.554 1.00 96.00 100 ALA A O 1
ATOM 761 N N . ALA A 1 101 ? 4.372 -0.410 2.301 1.00 98.06 101 ALA A N 1
ATOM 762 C CA . ALA A 1 101 ? 3.972 -1.807 2.449 1.00 98.06 101 ALA A CA 1
ATOM 763 C C . ALA A 1 101 ? 2.504 -1.942 2.887 1.00 98.06 101 ALA A C 1
ATOM 765 O O . ALA A 1 101 ? 1.790 -2.771 2.331 1.00 98.06 101 ALA A O 1
ATOM 766 N N . ILE A 1 102 ? 2.034 -1.122 3.838 1.00 98.44 102 ILE A N 1
ATOM 767 C CA . ILE A 1 102 ? 0.624 -1.091 4.265 1.00 98.44 102 ILE A CA 1
ATOM 768 C C . ILE A 1 102 ? -0.285 -0.745 3.083 1.00 98.44 102 ILE A C 1
ATOM 770 O O . ILE A 1 102 ? -1.275 -1.439 2.849 1.00 98.44 102 ILE A O 1
ATOM 774 N N . GLU A 1 103 ? 0.051 0.308 2.337 1.00 97.44 103 GLU A N 1
ATOM 775 C CA . GLU A 1 103 ? -0.734 0.730 1.175 1.00 97.44 103 GLU A CA 1
ATOM 776 C C . GLU A 1 103 ? -0.780 -0.368 0.111 1.00 97.44 103 GLU A C 1
ATOM 778 O O . GLU A 1 103 ? -1.859 -0.765 -0.329 1.00 97.44 103 GLU A O 1
ATOM 783 N N . LEU A 1 104 ? 0.376 -0.931 -0.243 1.00 97.75 104 LEU A N 1
ATOM 784 C CA . LEU A 1 104 ? 0.458 -1.989 -1.239 1.00 97.75 104 LEU A CA 1
ATOM 785 C C . LEU A 1 104 ? -0.309 -3.248 -0.809 1.00 97.75 104 LEU A C 1
ATOM 787 O O . LEU A 1 104 ? -0.990 -3.844 -1.635 1.00 97.75 104 LEU A O 1
ATOM 791 N N . ILE A 1 105 ? -0.261 -3.625 0.472 1.00 98.50 105 ILE A N 1
ATOM 792 C CA . ILE A 1 105 ? -1.082 -4.712 1.028 1.00 98.50 105 ILE A CA 1
ATOM 793 C C . ILE A 1 105 ? -2.578 -4.406 0.871 1.00 98.50 105 ILE A C 1
ATOM 795 O O . ILE A 1 105 ? -3.334 -5.288 0.466 1.00 98.50 105 ILE A O 1
ATOM 799 N N . GLY A 1 106 ? -2.997 -3.166 1.138 1.00 97.50 106 GLY A N 1
ATOM 800 C CA . GLY A 1 106 ? -4.384 -2.725 0.961 1.00 97.50 106 GLY A CA 1
ATOM 801 C C . GLY A 1 106 ? -4.856 -2.889 -0.478 1.00 97.50 106 GLY A C 1
ATOM 802 O O . GLY A 1 106 ? -5.907 -3.472 -0.729 1.00 97.50 106 GLY A O 1
ATOM 803 N N . ARG A 1 107 ? -4.006 -2.508 -1.437 1.00 95.88 107 ARG A N 1
ATOM 804 C CA . ARG A 1 107 ? -4.267 -2.673 -2.873 1.00 95.88 107 ARG A CA 1
ATOM 805 C C . ARG A 1 107 ? -4.436 -4.129 -3.313 1.00 95.88 107 ARG A C 1
ATOM 807 O O . ARG A 1 107 ? -5.087 -4.370 -4.327 1.00 95.88 107 ARG A O 1
ATOM 814 N N . LEU A 1 108 ? -3.851 -5.093 -2.595 1.00 96.81 108 LEU A N 1
ATOM 815 C CA . LEU A 1 108 ? -4.083 -6.519 -2.859 1.00 96.81 108 LEU A CA 1
ATOM 816 C C . LEU A 1 108 ? -5.474 -6.969 -2.393 1.00 96.81 108 LEU A C 1
ATOM 818 O O . LEU A 1 108 ? -5.990 -7.950 -2.925 1.00 96.81 108 LEU A O 1
ATOM 822 N N . GLY A 1 109 ? -6.067 -6.280 -1.411 1.00 95.88 109 GLY A N 1
ATOM 823 C CA . GLY A 1 109 ? -7.418 -6.545 -0.910 1.00 95.88 109 GLY A CA 1
ATOM 824 C C . GLY A 1 109 ? -7.595 -7.937 -0.300 1.00 95.88 109 GLY A C 1
ATOM 825 O O . GLY A 1 109 ? -8.700 -8.472 -0.304 1.00 95.88 109 GLY A O 1
ATOM 826 N N . LEU A 1 110 ? -6.512 -8.566 0.170 1.00 97.19 110 LEU A N 1
ATOM 827 C CA . LEU A 1 110 ? -6.540 -9.942 0.664 1.00 97.19 110 LEU A CA 1
ATOM 828 C C . LEU A 1 110 ? -6.912 -9.988 2.158 1.00 97.19 110 LEU A C 1
ATOM 830 O O . LEU A 1 110 ? -6.153 -9.460 2.976 1.00 97.19 110 LEU A O 1
ATOM 834 N N . PRO A 1 111 ? -7.996 -10.689 2.548 1.00 96.62 111 PRO A N 1
ATOM 835 C CA . PRO A 1 111 ? -8.371 -10.890 3.955 1.00 96.62 111 PRO A CA 1
ATOM 836 C C . PRO A 1 111 ? -7.261 -11.502 4.822 1.00 96.62 111 PRO A C 1
ATOM 838 O O . PRO A 1 111 ? -7.127 -11.181 6.004 1.00 96.62 111 PRO A O 1
ATOM 841 N N . ASP A 1 112 ? -6.404 -12.331 4.219 1.00 97.06 112 ASP A N 1
ATOM 842 C CA . ASP A 1 112 ? -5.248 -12.962 4.867 1.00 97.06 112 ASP A CA 1
ATOM 843 C C . ASP A 1 112 ? -4.247 -11.947 5.452 1.00 97.06 112 ASP A C 1
ATOM 845 O O . ASP A 1 112 ? -3.441 -12.295 6.318 1.00 97.06 112 ASP A O 1
ATOM 849 N N . ALA A 1 113 ? -4.296 -10.683 5.018 1.00 98.19 113 ALA A N 1
ATOM 850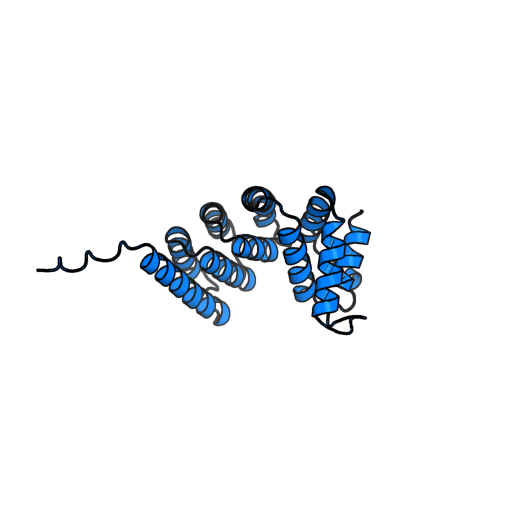 C CA . ALA A 1 113 ? -3.468 -9.611 5.552 1.00 98.19 113 ALA A CA 1
ATOM 851 C C . ALA A 1 113 ? -3.977 -9.035 6.888 1.00 98.19 113 ALA A C 1
ATOM 853 O O . ALA A 1 113 ? -3.216 -8.383 7.604 1.00 98.19 113 ALA A O 1
ATOM 854 N N . VAL A 1 114 ? -5.235 -9.269 7.276 1.00 98.44 114 VAL A N 1
ATOM 855 C CA . VAL A 1 114 ? -5.808 -8.668 8.494 1.00 98.44 114 VAL A CA 1
ATOM 856 C C . VAL A 1 114 ? -5.075 -9.099 9.774 1.00 98.44 114 VAL A C 1
ATOM 858 O O . VAL A 1 114 ? -4.783 -8.226 10.599 1.00 98.44 114 VAL A O 1
ATOM 861 N N . PRO A 1 115 ? -4.743 -10.390 9.996 1.00 98.25 115 PRO A N 1
ATOM 862 C CA . PRO A 1 115 ? -3.998 -10.795 11.187 1.00 98.25 115 PRO A CA 1
ATOM 863 C C . PRO A 1 115 ? -2.641 -10.081 11.368 1.00 98.25 115 PRO A C 1
ATOM 865 O O . PRO A 1 115 ? -2.443 -9.520 12.448 1.00 98.25 115 PRO A O 1
ATOM 868 N N . PRO A 1 116 ? -1.732 -10.014 10.371 1.00 98.19 116 PRO A N 1
ATOM 869 C CA . PRO A 1 116 ? -0.470 -9.288 10.535 1.00 98.19 116 PRO A CA 1
ATOM 870 C C . PRO A 1 116 ? -0.648 -7.766 10.659 1.00 98.19 116 PRO A C 1
ATOM 872 O O . PRO A 1 116 ? 0.096 -7.128 11.401 1.00 98.19 116 PRO A O 1
ATOM 875 N N . LEU A 1 117 ? -1.656 -7.162 10.016 1.00 98.25 117 LEU A N 1
ATOM 876 C CA . LEU A 1 117 ? -1.970 -5.736 10.205 1.00 98.25 117 LEU A CA 1
ATOM 877 C C . LEU A 1 117 ? -2.456 -5.437 11.634 1.00 98.25 117 LEU A C 1
ATOM 879 O O . LEU A 1 117 ? -2.111 -4.408 12.217 1.00 98.25 117 LEU A O 1
ATOM 883 N N . ARG A 1 118 ? -3.220 -6.356 12.236 1.00 98.12 118 ARG A N 1
ATOM 884 C CA . ARG A 1 118 ? -3.601 -6.278 13.653 1.00 98.12 118 ARG A CA 1
ATOM 885 C C . ARG A 1 118 ? -2.389 -6.410 14.570 1.00 98.12 118 ARG A C 1
ATOM 887 O O . ARG A 1 118 ? -2.301 -5.694 15.562 1.00 98.12 118 ARG A O 1
ATOM 894 N N . GLU A 1 119 ? -1.475 -7.323 14.260 1.00 97.19 119 GLU A N 1
ATOM 895 C CA . GLU A 1 119 ? -0.238 -7.498 15.023 1.00 97.19 119 GLU A CA 1
ATOM 896 C C . GLU A 1 119 ? 0.628 -6.231 14.973 1.00 97.19 119 GLU A C 1
ATOM 898 O O . GLU A 1 119 ? 1.085 -5.764 16.017 1.00 97.19 119 GLU A O 1
ATOM 903 N N . LEU A 1 120 ? 0.756 -5.610 13.796 1.00 96.62 120 LEU A N 1
ATOM 904 C CA . LEU A 1 120 ? 1.449 -4.334 13.629 1.00 96.62 120 LEU A CA 1
ATOM 905 C C . LEU A 1 120 ? 0.890 -3.251 14.567 1.00 96.62 120 LEU A C 1
ATOM 907 O O . LEU A 1 120 ? 1.659 -2.596 15.271 1.00 96.62 120 LEU A O 1
ATOM 911 N N . LEU A 1 121 ? -0.439 -3.106 14.616 1.00 95.19 121 LEU A N 1
ATOM 912 C CA . LEU A 1 121 ? -1.134 -2.151 15.487 1.00 95.19 121 LEU A CA 1
ATOM 913 C C . LEU A 1 121 ? -0.812 -2.361 16.980 1.00 95.19 121 LEU A C 1
ATOM 915 O O . LEU A 1 121 ? -0.801 -1.408 17.757 1.00 95.19 121 LEU A O 1
ATOM 919 N N . GLN A 1 122 ? -0.580 -3.609 17.395 1.00 93.12 122 GLN A N 1
ATOM 920 C CA . GLN A 1 122 ? -0.363 -3.987 18.795 1.00 93.12 122 GLN A CA 1
ATOM 921 C C . GLN A 1 122 ? 1.103 -3.903 19.229 1.00 93.12 122 GLN A C 1
ATOM 923 O O . GLN A 1 122 ? 1.384 -3.703 20.411 1.00 93.12 122 GLN A O 1
ATOM 928 N N . GLN A 1 123 ? 2.041 -4.092 18.302 1.00 91.88 123 GLN A N 1
ATOM 929 C CA . GLN A 1 123 ? 3.464 -4.211 18.622 1.00 91.88 123 GLN A CA 1
ATOM 930 C C . GLN A 1 123 ? 4.190 -2.873 18.718 1.00 91.88 123 GLN A C 1
ATOM 932 O O . GLN A 1 123 ? 5.211 -2.781 19.403 1.00 91.88 123 GLN A O 1
ATOM 937 N N . MET A 1 124 ? 3.705 -1.842 18.030 1.00 88.44 124 MET A N 1
ATOM 938 C CA . MET A 1 124 ? 4.429 -0.582 17.920 1.00 88.44 124 MET A CA 1
ATOM 939 C C . MET A 1 124 ? 3.502 0.618 17.740 1.00 88.44 124 MET A C 1
ATOM 941 O O . MET A 1 124 ? 2.416 0.487 17.178 1.00 88.44 124 MET A O 1
ATOM 945 N N . PRO A 1 125 ? 3.922 1.808 18.204 1.00 90.88 125 PRO A N 1
ATOM 946 C CA . PRO A 1 125 ? 3.170 3.025 17.960 1.00 90.88 125 PRO A CA 1
ATOM 947 C C . PRO A 1 125 ? 3.215 3.386 16.473 1.00 90.88 125 PRO A C 1
ATOM 949 O O . PRO A 1 125 ? 4.288 3.403 15.869 1.00 90.88 125 PRO A O 1
ATOM 952 N N . LEU A 1 126 ? 2.049 3.717 15.922 1.00 94.44 126 LEU A N 1
ATOM 953 C CA . LEU A 1 126 ? 1.893 4.231 14.565 1.00 94.44 126 LEU A CA 1
ATOM 954 C C . LEU A 1 126 ? 1.768 5.755 14.599 1.00 94.44 126 LEU A C 1
ATOM 956 O O . LEU A 1 126 ? 1.028 6.302 15.421 1.00 94.44 126 LEU A O 1
ATOM 960 N N . ASN A 1 127 ? 2.471 6.441 13.706 1.00 94.31 127 ASN A N 1
ATOM 961 C CA . ASN A 1 127 ? 2.294 7.871 13.470 1.00 94.31 127 ASN A CA 1
ATOM 962 C C . ASN A 1 127 ? 1.026 8.150 12.630 1.00 94.31 127 ASN A C 1
ATOM 964 O O . ASN A 1 127 ? 0.391 7.221 12.140 1.00 94.31 127 ASN A O 1
ATOM 968 N N . GLY A 1 128 ? 0.642 9.421 12.463 1.00 94.50 128 GLY A N 1
ATOM 969 C CA . GLY A 1 128 ? -0.594 9.792 11.758 1.00 94.50 128 GLY A CA 1
ATOM 970 C C . GLY A 1 128 ? -0.680 9.293 10.307 1.00 94.50 128 GLY A C 1
ATOM 971 O O . GLY A 1 128 ? -1.736 8.821 9.899 1.00 94.50 128 GLY A O 1
ATOM 972 N N . ASP A 1 129 ? 0.426 9.313 9.555 1.00 94.44 129 ASP A N 1
ATOM 973 C CA . ASP A 1 129 ? 0.480 8.790 8.179 1.00 9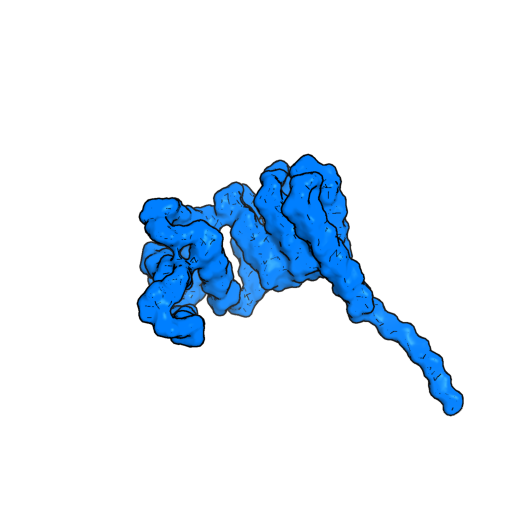4.44 129 ASP A CA 1
ATOM 974 C C . ASP A 1 129 ? 0.317 7.261 8.152 1.00 94.44 129 ASP A C 1
ATOM 976 O O . ASP A 1 129 ? -0.492 6.731 7.392 1.00 94.44 129 ASP A O 1
ATOM 980 N N . GLU A 1 130 ? 0.997 6.545 9.054 1.00 96.88 130 GLU A N 1
ATOM 981 C CA . GLU A 1 130 ? 0.841 5.091 9.200 1.00 96.88 130 GLU A CA 1
ATOM 982 C C . GLU A 1 130 ? -0.592 4.709 9.606 1.00 96.88 130 GLU A C 1
ATOM 984 O O . GLU A 1 130 ? -1.137 3.732 9.094 1.00 96.88 130 GLU A O 1
ATOM 989 N N . GLN A 1 131 ? -1.222 5.478 10.501 1.00 97.94 131 GLN A N 1
ATOM 990 C CA . GLN A 1 131 ? -2.613 5.259 10.907 1.00 97.94 131 GLN A CA 1
ATOM 991 C C . GLN A 1 131 ? -3.587 5.516 9.753 1.00 97.94 131 GLN A C 1
ATOM 993 O O . GLN A 1 131 ? -4.496 4.715 9.540 1.00 97.94 131 GLN A O 1
ATOM 998 N N . LEU A 1 132 ? -3.387 6.593 8.988 1.00 97.81 132 LEU A N 1
ATOM 999 C CA . LEU A 1 132 ? -4.202 6.910 7.815 1.00 97.81 132 LEU A CA 1
ATOM 1000 C C . LEU A 1 132 ? -4.120 5.789 6.775 1.00 97.81 132 LEU A C 1
ATOM 1002 O O . LEU A 1 132 ? -5.147 5.263 6.351 1.00 97.81 132 LEU A O 1
ATOM 1006 N N . ARG A 1 133 ? -2.906 5.364 6.413 1.00 97.69 133 ARG A N 1
ATOM 1007 C CA . ARG A 1 133 ? -2.692 4.290 5.431 1.00 97.69 133 ARG A CA 1
ATOM 1008 C C . ARG A 1 133 ? -3.232 2.952 5.917 1.00 97.69 133 ARG A C 1
ATOM 1010 O O . ARG A 1 133 ? -3.791 2.200 5.122 1.00 97.69 133 ARG A O 1
ATOM 1017 N N . LEU A 1 134 ? -3.114 2.660 7.214 1.00 98.50 134 LEU A N 1
ATOM 1018 C CA . LEU A 1 134 ? -3.704 1.459 7.801 1.00 98.50 134 LEU A CA 1
ATOM 1019 C C . LEU A 1 134 ? -5.235 1.490 7.721 1.00 98.50 134 LEU A C 1
ATOM 1021 O O . LEU A 1 134 ? -5.839 0.465 7.410 1.00 98.50 134 LEU A O 1
ATOM 1025 N N . ALA A 1 135 ? -5.860 2.648 7.948 1.00 98.50 135 ALA A N 1
ATOM 1026 C CA . ALA A 1 135 ? -7.300 2.805 7.775 1.00 98.50 135 ALA A CA 1
ATOM 1027 C C . ALA A 1 135 ? -7.729 2.574 6.315 1.00 98.50 135 ALA A C 1
ATOM 1029 O O . ALA A 1 135 ? -8.640 1.776 6.089 1.00 98.50 135 ALA A O 1
ATOM 1030 N N . CYS A 1 136 ? -7.033 3.180 5.339 1.00 98.06 136 CYS A N 1
ATOM 1031 C CA . CYS A 1 136 ? -7.260 2.924 3.910 1.00 98.06 136 CYS A CA 1
ATOM 1032 C C . CYS A 1 136 ? -7.167 1.425 3.596 1.00 98.06 136 CYS A C 1
ATOM 1034 O O . CYS A 1 136 ? -8.114 0.836 3.083 1.00 98.06 136 CYS A O 1
ATOM 1036 N N . CYS A 1 137 ? -6.050 0.802 3.983 1.00 98.50 137 CYS A N 1
ATOM 1037 C CA . CYS A 1 137 ? -5.744 -0.605 3.738 1.00 98.50 137 CYS A CA 1
ATOM 1038 C C . CYS A 1 137 ? -6.836 -1.545 4.267 1.00 98.50 137 CYS A C 1
ATOM 1040 O O . CYS A 1 137 ? -7.324 -2.415 3.549 1.00 98.50 137 CYS A O 1
ATOM 1042 N N . LEU A 1 138 ? -7.273 -1.346 5.513 1.00 98.56 138 LEU A N 1
ATOM 1043 C CA . LEU A 1 138 ? -8.342 -2.147 6.109 1.00 98.56 138 LEU A CA 1
ATOM 1044 C C . LEU A 1 138 ? -9.701 -1.885 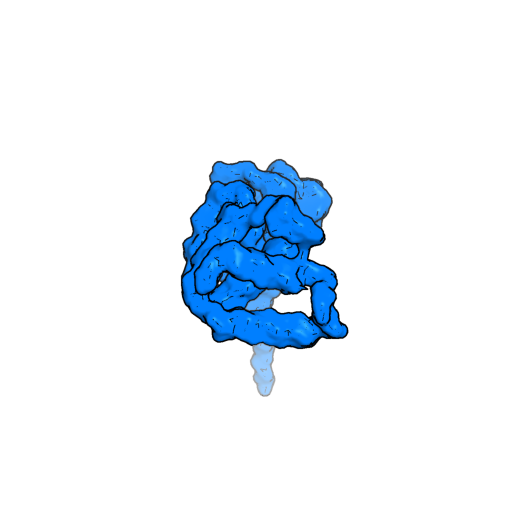5.445 1.00 98.56 138 LEU A C 1
ATOM 1046 O O . LEU A 1 138 ? -10.500 -2.808 5.317 1.00 98.56 138 LEU A O 1
ATOM 1050 N N . GLY A 1 139 ? -9.960 -0.652 5.003 1.00 97.88 139 GLY A N 1
ATOM 1051 C CA . GLY A 1 139 ? -11.150 -0.312 4.225 1.00 97.88 139 GLY A CA 1
ATOM 1052 C C . GLY A 1 139 ? -11.183 -0.973 2.845 1.00 97.88 139 GLY A C 1
ATOM 1053 O O . GLY A 1 139 ? -12.264 -1.346 2.393 1.00 97.88 139 GLY A O 1
ATOM 1054 N N . ASP A 1 140 ? -10.023 -1.135 2.204 1.00 96.88 140 ASP A N 1
ATOM 1055 C CA . ASP A 1 140 ? -9.879 -1.818 0.912 1.00 96.88 140 ASP A CA 1
ATOM 1056 C C . ASP A 1 140 ? -10.029 -3.342 1.045 1.00 96.88 140 ASP A C 1
ATOM 1058 O O . ASP A 1 140 ? -10.593 -3.981 0.158 1.00 96.88 140 ASP A O 1
ATOM 1062 N N . ILE A 1 141 ? -9.592 -3.924 2.169 1.00 97.31 141 ILE A N 1
ATOM 1063 C CA . ILE A 1 141 ? -9.863 -5.334 2.501 1.00 97.31 141 ILE A CA 1
ATOM 1064 C C . ILE A 1 141 ? -11.356 -5.542 2.809 1.00 97.31 141 ILE A C 1
ATOM 1066 O O . ILE A 1 141 ? -11.971 -6.485 2.315 1.00 97.31 141 ILE A O 1
ATOM 1070 N N . GLY A 1 142 ? -11.950 -4.661 3.617 1.00 95.56 142 GLY A N 1
ATOM 1071 C CA . GLY A 1 142 ? -13.401 -4.495 3.725 1.00 95.56 142 GLY A CA 1
ATOM 1072 C C . GLY A 1 142 ? -14.189 -5.587 4.460 1.00 95.56 142 GLY A C 1
ATOM 1073 O O . GLY A 1 142 ? -15.410 -5.479 4.530 1.00 95.56 142 GLY A O 1
ATOM 1074 N N . ASP A 1 143 ? -13.555 -6.624 5.007 1.00 93.06 143 ASP A N 1
ATOM 1075 C CA . ASP A 1 143 ? -14.266 -7.694 5.716 1.00 93.06 143 ASP A CA 1
ATOM 1076 C C . ASP A 1 143 ? -14.555 -7.361 7.198 1.00 93.06 143 ASP A C 1
ATOM 1078 O O . ASP A 1 143 ? -14.056 -6.389 7.780 1.00 93.06 143 ASP A O 1
ATOM 1082 N N . ALA A 1 144 ? -15.363 -8.201 7.851 1.00 94.50 144 ALA A N 1
ATOM 1083 C CA . ALA A 1 144 ? -15.690 -8.045 9.270 1.00 94.50 144 ALA A CA 1
ATOM 1084 C C . ALA A 1 144 ? -14.447 -8.087 10.187 1.00 94.50 144 ALA A C 1
ATOM 1086 O O . ALA A 1 144 ? -14.424 -7.464 11.255 1.00 94.50 144 ALA A O 1
ATOM 1087 N N . ALA A 1 145 ? -13.390 -8.807 9.793 1.00 95.94 145 ALA A N 1
ATOM 1088 C CA . ALA A 1 145 ? -12.155 -8.863 10.563 1.00 95.94 145 ALA A CA 1
ATOM 1089 C C . ALA A 1 145 ? -11.379 -7.538 10.473 1.00 95.94 145 ALA A C 1
ATOM 1091 O O . ALA A 1 145 ? -10.828 -7.099 11.489 1.00 95.94 145 ALA A O 1
ATOM 1092 N N . ALA A 1 146 ? -11.361 -6.898 9.303 1.00 97.81 146 ALA A N 1
ATOM 1093 C CA . ALA A 1 146 ? -10.784 -5.588 9.050 1.00 97.81 146 ALA A CA 1
ATOM 1094 C C . ALA A 1 146 ? -11.566 -4.497 9.788 1.00 97.81 146 ALA A C 1
ATOM 1096 O O . ALA A 1 146 ? -10.961 -3.669 10.473 1.00 97.81 146 ALA A O 1
ATOM 1097 N N . GLN A 1 147 ? -12.902 -4.572 9.785 1.00 97.94 147 GLN A N 1
ATOM 1098 C CA . GLN A 1 147 ? -13.760 -3.696 10.587 1.00 97.94 147 GLN A CA 1
ATOM 1099 C C . GLN A 1 147 ? -13.387 -3.740 12.077 1.00 97.94 147 GLN A C 1
ATOM 1101 O O . GLN A 1 147 ? -13.251 -2.702 12.729 1.00 97.94 147 GLN A O 1
ATOM 1106 N N . ALA A 1 148 ? -13.158 -4.936 12.625 1.00 97.19 148 ALA A N 1
ATOM 1107 C CA . ALA A 1 148 ? -12.746 -5.088 14.017 1.00 97.19 148 ALA A CA 1
ATOM 1108 C C . ALA A 1 148 ? -11.372 -4.455 14.312 1.00 97.19 148 ALA A C 1
ATOM 1110 O O . ALA A 1 148 ? -11.131 -4.029 15.444 1.00 97.19 148 ALA A O 1
ATOM 1111 N N . VAL A 1 149 ? -10.469 -4.387 13.327 1.00 98.19 149 VAL A N 1
ATOM 1112 C CA . VAL A 1 149 ? -9.176 -3.694 13.467 1.00 98.19 149 VAL A CA 1
ATOM 1113 C C . VAL A 1 149 ? -9.347 -2.179 13.343 1.00 98.19 149 VAL A C 1
ATOM 1115 O O . VAL A 1 149 ? -8.753 -1.454 14.133 1.00 98.19 149 VAL A O 1
ATOM 1118 N N . LEU A 1 150 ? -10.210 -1.686 12.451 1.00 98.38 150 LEU A N 1
ATOM 1119 C CA . LEU A 1 150 ? -10.531 -0.255 12.341 1.00 98.38 150 LEU A CA 1
ATOM 1120 C C . LEU A 1 150 ? -11.086 0.317 13.653 1.00 98.38 150 LEU A C 1
ATOM 1122 O O . LEU A 1 150 ? -10.699 1.408 14.068 1.00 98.38 150 LEU A O 1
ATOM 1126 N N . LEU A 1 151 ? -11.937 -0.438 14.354 1.00 97.69 151 LEU A N 1
ATOM 1127 C CA . LEU A 1 151 ? -12.441 -0.050 15.677 1.00 97.69 151 LEU A CA 1
ATOM 1128 C C . LEU A 1 151 ? -11.331 0.003 16.740 1.00 97.69 151 LEU A C 1
ATOM 1130 O O . LEU A 1 151 ? -11.368 0.858 17.624 1.00 97.69 151 LEU A O 1
ATOM 1134 N N . GLN A 1 152 ? -10.330 -0.881 16.656 1.00 97.25 152 GLN A N 1
ATOM 1135 C CA . GLN A 1 152 ? -9.149 -0.820 17.528 1.00 97.25 152 GLN A CA 1
ATOM 1136 C C . GLN A 1 152 ? -8.287 0.402 17.200 1.00 97.25 152 GLN A C 1
ATOM 1138 O O . GLN A 1 152 ? -7.865 1.112 18.110 1.00 97.25 152 GLN A O 1
ATOM 1143 N N . LEU A 1 153 ? -8.073 0.674 15.910 1.00 97.56 153 LEU A N 1
ATOM 1144 C CA . LEU A 1 153 ? -7.326 1.832 15.430 1.00 97.56 153 LEU A CA 1
ATOM 1145 C C . LEU A 1 153 ? -7.972 3.146 15.895 1.00 97.56 153 LEU A C 1
ATOM 1147 O O . LEU A 1 153 ? -7.269 4.025 16.381 1.00 97.56 153 LEU A O 1
ATOM 1151 N N . GLN A 1 154 ? -9.304 3.250 15.850 1.00 97.00 154 GLN A N 1
ATOM 1152 C CA . GLN A 1 154 ? -10.050 4.426 16.318 1.00 97.00 154 GLN A CA 1
ATOM 1153 C C . GLN A 1 154 ? -9.811 4.761 17.801 1.00 97.00 154 GLN A C 1
ATOM 1155 O O . GLN A 1 154 ? -9.953 5.914 18.208 1.00 97.00 154 GLN A O 1
ATOM 1160 N N . ALA A 1 155 ? -9.453 3.768 18.618 1.00 94.69 155 ALA A N 1
ATOM 1161 C CA . ALA A 1 155 ? -9.186 3.956 20.040 1.00 94.69 155 ALA A CA 1
ATOM 1162 C C . ALA A 1 155 ? -7.747 4.420 20.341 1.00 94.69 155 ALA A C 1
ATOM 1164 O O . ALA A 1 155 ? -7.435 4.705 21.501 1.00 94.69 155 ALA A O 1
ATOM 1165 N N . LEU A 1 156 ? -6.860 4.484 19.339 1.00 93.12 156 LEU A N 1
ATOM 1166 C CA . LEU A 1 156 ? -5.464 4.860 19.542 1.00 93.12 156 LEU A CA 1
ATOM 1167 C C . LEU A 1 156 ? -5.250 6.379 19.652 1.00 93.12 156 LEU A C 1
ATOM 1169 O O . LEU A 1 156 ? -5.971 7.176 19.047 1.00 93.12 156 LEU A O 1
ATOM 1173 N N . PRO A 1 157 ? -4.194 6.813 20.367 1.00 89.12 157 PRO A N 1
ATOM 1174 C CA . PRO A 1 157 ? -3.701 8.182 20.269 1.00 89.12 157 PRO A CA 1
ATOM 1175 C C . PRO A 1 157 ? -3.331 8.524 18.817 1.00 89.12 157 PRO A C 1
ATOM 1177 O O . PRO A 1 157 ? -2.639 7.755 18.157 1.00 89.12 157 PRO A O 1
ATOM 1180 N N . GLY A 1 158 ? -3.767 9.686 18.328 1.00 88.12 158 GLY A N 1
ATOM 1181 C CA . GLY A 1 158 ? -3.572 10.107 16.931 1.00 88.12 158 GLY A CA 1
ATOM 1182 C C . GLY A 1 158 ? -4.791 9.873 16.035 1.00 88.12 158 GLY A C 1
ATOM 1183 O O . GLY A 1 158 ? -5.013 10.659 15.121 1.00 88.12 158 GLY A O 1
ATOM 1184 N N . ALA A 1 159 ? -5.676 8.930 16.381 1.00 90.69 159 ALA A N 1
ATOM 1185 C CA . ALA A 1 159 ? -6.877 8.641 15.591 1.00 90.69 159 ALA A CA 1
ATOM 1186 C C . ALA A 1 159 ? -7.889 9.802 15.537 1.00 90.69 159 ALA A C 1
ATOM 1188 O O . ALA A 1 159 ? -8.765 9.825 14.679 1.00 90.69 159 ALA A O 1
ATOM 1189 N N . ALA A 1 160 ? -7.774 10.772 16.452 1.00 91.31 160 ALA A N 1
ATOM 1190 C CA . ALA A 1 160 ? -8.588 11.986 16.474 1.00 91.31 160 ALA A CA 1
ATOM 1191 C C . ALA A 1 160 ? -8.090 13.084 15.514 1.00 91.31 160 ALA A C 1
ATOM 1193 O O . ALA A 1 160 ? -8.762 14.106 15.361 1.00 91.31 160 ALA A O 1
ATOM 1194 N N . GLU A 1 161 ? -6.916 12.918 14.894 1.00 95.75 161 GLU A N 1
ATOM 1195 C CA . GLU A 1 161 ? -6.461 13.821 13.841 1.00 95.75 161 GLU A CA 1
ATOM 1196 C C . GLU A 1 161 ? -7.468 13.804 12.687 1.00 95.75 161 GLU A C 1
ATOM 1198 O O . GLU A 1 161 ? -7.905 12.741 12.257 1.00 95.75 161 GLU A O 1
ATOM 1203 N N . ALA A 1 162 ? -7.860 14.981 12.190 1.00 93.50 162 ALA A N 1
ATOM 1204 C CA . ALA A 1 162 ? -9.014 15.112 11.299 1.00 93.50 162 ALA A CA 1
ATOM 1205 C C . ALA A 1 162 ? -8.937 14.213 10.051 1.00 93.50 162 ALA A C 1
ATOM 1207 O O . ALA A 1 162 ? -9.949 13.630 9.669 1.00 93.50 162 ALA A O 1
ATOM 1208 N N . GLY A 1 163 ? -7.750 14.078 9.446 1.00 95.06 163 GLY A N 1
ATOM 1209 C CA . GLY A 1 163 ? -7.538 13.203 8.288 1.00 95.06 163 GLY A CA 1
ATOM 1210 C C . GLY A 1 163 ? -7.680 11.721 8.635 1.00 95.06 163 GLY A C 1
ATOM 1211 O O . GLY A 1 163 ? -8.415 11.001 7.965 1.00 95.06 163 GLY A O 1
ATOM 1212 N N . VAL A 1 164 ? -7.049 11.286 9.728 1.00 97.38 164 VAL A N 1
ATOM 1213 C CA . VAL A 1 164 ? -7.115 9.897 10.207 1.00 97.38 164 VAL A CA 1
ATOM 1214 C C . VAL A 1 164 ? -8.547 9.526 10.601 1.00 97.38 164 VAL A C 1
ATOM 1216 O O . VAL A 1 164 ? -9.063 8.497 10.173 1.00 97.38 164 VAL A O 1
ATOM 1219 N N . ALA A 1 165 ? -9.226 10.389 11.360 1.00 97.81 165 ALA A N 1
ATOM 1220 C CA . ALA A 1 165 ? -10.603 10.174 11.793 1.00 97.81 165 ALA A CA 1
ATOM 1221 C C . ALA A 1 165 ? -11.573 10.052 10.607 1.00 97.81 165 ALA A C 1
ATOM 1223 O O . ALA A 1 165 ? -12.460 9.194 10.620 1.00 97.81 165 ALA A O 1
ATOM 1224 N N . ALA A 1 166 ? -11.406 10.905 9.589 1.00 97.81 166 ALA A N 1
ATOM 1225 C CA . ALA A 1 166 ? -12.224 10.872 8.383 1.00 97.81 166 ALA A CA 1
ATOM 1226 C C . ALA A 1 166 ? -12.028 9.563 7.608 1.00 97.81 166 ALA A C 1
ATOM 1228 O O . ALA A 1 166 ? -13.016 8.927 7.244 1.00 97.81 166 ALA A O 1
ATOM 1229 N N . GLU A 1 167 ? -10.781 9.126 7.415 1.00 98.31 167 GLU A N 1
ATOM 1230 C CA . GLU A 1 167 ? -10.513 7.885 6.686 1.00 98.31 167 GLU A CA 1
ATOM 1231 C C . GLU A 1 167 ? -10.989 6.650 7.457 1.00 98.31 167 GLU A C 1
ATOM 1233 O O . GLU A 1 167 ? -11.607 5.771 6.865 1.00 98.31 167 GLU A O 1
ATOM 1238 N N . ILE A 1 168 ? -10.815 6.599 8.785 1.00 98.44 168 ILE A N 1
ATOM 1239 C CA . ILE A 1 168 ? -11.370 5.513 9.612 1.00 98.44 168 ILE A CA 1
ATOM 1240 C C . ILE A 1 168 ? -12.888 5.414 9.423 1.00 98.44 168 ILE A C 1
ATOM 1242 O O . ILE A 1 168 ? -13.422 4.312 9.294 1.00 98.44 168 ILE A O 1
ATOM 1246 N N . HIS A 1 169 ? -13.598 6.545 9.389 1.00 98.00 169 HIS A N 1
ATOM 1247 C CA . HIS A 1 169 ? -15.044 6.542 9.174 1.00 98.00 169 HIS A CA 1
ATOM 1248 C C . HIS A 1 169 ? -15.420 6.016 7.782 1.00 98.00 169 HIS A C 1
ATOM 1250 O O . HIS A 1 169 ? -16.280 5.143 7.677 1.00 98.00 169 HIS A O 1
ATOM 1256 N N . ILE A 1 170 ? -14.729 6.481 6.736 1.00 97.69 170 ILE A N 1
ATOM 1257 C CA . ILE A 1 170 ? -14.925 6.010 5.358 1.00 97.69 170 ILE A CA 1
ATOM 1258 C C . ILE A 1 170 ? -14.657 4.501 5.256 1.00 97.69 170 ILE A C 1
ATOM 1260 O O . ILE A 1 170 ? -15.447 3.769 4.659 1.00 97.69 170 ILE A O 1
ATOM 1264 N N . ALA A 1 171 ? -13.574 4.016 5.859 1.00 97.94 171 ALA A N 1
ATOM 1265 C CA . ALA A 1 171 ? -13.206 2.606 5.855 1.00 97.94 171 ALA A CA 1
ATOM 1266 C C . ALA A 1 171 ? -14.243 1.731 6.585 1.00 97.94 171 ALA A C 1
ATOM 1268 O O . ALA A 1 171 ? -14.605 0.659 6.096 1.00 97.94 171 ALA A O 1
ATOM 1269 N N . LEU A 1 172 ? -14.786 2.198 7.715 1.00 97.75 172 LEU A N 1
ATOM 1270 C CA . LEU A 1 172 ? -15.874 1.514 8.425 1.00 97.75 172 LEU A CA 1
ATOM 1271 C C . LEU A 1 172 ? -17.153 1.436 7.576 1.00 97.75 172 LEU A C 1
ATOM 1273 O O . LEU A 1 172 ? -17.812 0.393 7.561 1.00 97.75 172 LEU A O 1
ATOM 1277 N N . ASP A 1 173 ? -17.480 2.503 6.842 1.00 96.19 173 ASP A N 1
ATOM 1278 C CA . ASP A 1 173 ? -18.621 2.527 5.922 1.00 96.19 173 ASP A CA 1
ATOM 1279 C C . ASP A 1 173 ? -18.435 1.546 4.752 1.00 96.19 173 ASP A C 1
ATOM 1281 O O . ASP A 1 173 ? -19.390 0.853 4.377 1.00 96.19 173 ASP A O 1
ATOM 1285 N N . ARG A 1 174 ? -17.209 1.439 4.209 1.00 94.31 174 ARG A N 1
ATOM 1286 C CA . ARG A 1 174 ? -16.843 0.436 3.188 1.00 94.31 174 ARG A CA 1
ATOM 1287 C C . ARG A 1 174 ? -17.066 -0.985 3.712 1.00 94.31 174 ARG A C 1
ATOM 1289 O O . ARG A 1 174 ? -17.766 -1.755 3.055 1.00 94.31 174 ARG A O 1
ATOM 1296 N N . CYS A 1 175 ? -16.587 -1.296 4.920 1.00 92.88 175 CYS A N 1
ATOM 1297 C CA . CYS A 1 175 ? -16.777 -2.618 5.531 1.00 92.88 175 CYS A CA 1
ATOM 1298 C C . CYS A 1 175 ? -18.267 -2.953 5.714 1.00 92.88 175 CYS A C 1
ATOM 1300 O O . CYS A 1 175 ? -18.746 -4.013 5.316 1.00 92.88 175 CYS A O 1
ATOM 1302 N N . ALA A 1 176 ? -19.050 -2.002 6.235 1.00 88.62 176 ALA A N 1
ATOM 1303 C CA . ALA A 1 176 ? -20.485 -2.197 6.429 1.00 88.62 176 ALA A CA 1
ATOM 1304 C C . ALA A 1 176 ? -21.248 -2.404 5.106 1.00 88.62 176 ALA A C 1
ATOM 1306 O O . ALA A 1 176 ? -22.316 -3.020 5.092 1.00 88.62 176 ALA A O 1
ATOM 1307 N N . ALA A 1 177 ? -20.757 -1.854 3.991 1.00 85.12 177 ALA A N 1
ATOM 1308 C CA . ALA A 1 177 ? -21.341 -2.062 2.669 1.00 85.12 177 ALA A CA 1
ATOM 1309 C C . ALA A 1 177 ? -21.017 -3.439 2.071 1.00 85.12 177 ALA A C 1
ATOM 1311 O O . ALA A 1 177 ? -21.865 -3.983 1.353 1.00 85.12 177 ALA A O 1
ATOM 1312 N N . ALA A 1 178 ? -19.843 -3.997 2.378 1.00 77.50 178 ALA A N 1
ATOM 1313 C CA . ALA A 1 178 ? -19.443 -5.339 1.966 1.00 77.50 178 ALA A CA 1
ATOM 1314 C C . ALA A 1 178 ? -20.301 -6.415 2.656 1.00 77.50 178 ALA A C 1
ATOM 1316 O O . ALA A 1 178 ? -20.900 -7.244 1.970 1.00 77.50 178 ALA A O 1
ATOM 1317 N N . ASP A 1 179 ? -20.503 -6.308 3.975 1.00 72.25 179 ASP A N 1
ATOM 1318 C CA . ASP A 1 179 ? -21.338 -7.240 4.756 1.00 72.25 179 ASP A CA 1
ATOM 1319 C C . ASP A 1 179 ? -22.785 -7.338 4.236 1.00 72.25 179 ASP A C 1
ATOM 1321 O O . ASP A 1 179 ? -23.417 -8.396 4.265 1.00 72.25 179 ASP A O 1
ATOM 1325 N N . ARG A 1 180 ? -23.338 -6.233 3.718 1.00 67.62 180 ARG A N 1
ATOM 1326 C CA . ARG A 1 180 ? -24.705 -6.205 3.167 1.00 67.62 180 ARG A CA 1
ATOM 1327 C C . ARG A 1 180 ? -24.843 -6.944 1.837 1.00 67.62 180 ARG A C 1
ATOM 1329 O O . ARG A 1 180 ? -25.952 -7.368 1.514 1.00 67.62 180 ARG A O 1
ATOM 1336 N N . HIS A 1 181 ? -23.768 -7.072 1.062 1.00 61.59 181 HIS A N 1
ATOM 1337 C CA . HIS A 1 181 ? -23.791 -7.785 -0.217 1.00 61.59 181 HIS A CA 1
ATOM 1338 C C . HIS A 1 181 ? -23.662 -9.303 -0.054 1.00 61.59 181 HIS A C 1
ATOM 1340 O O . HIS A 1 181 ? -24.138 -10.029 -0.925 1.00 61.59 181 HIS A O 1
ATOM 1346 N N . ASP A 1 182 ? -23.092 -9.770 1.060 1.00 57.94 182 ASP A N 1
ATOM 1347 C CA . ASP A 1 182 ? -22.924 -11.199 1.362 1.00 57.94 182 ASP A CA 1
ATOM 1348 C C . ASP A 1 182 ? -24.115 -11.802 2.141 1.00 57.94 182 ASP A C 1
ATOM 1350 O O . ASP A 1 182 ? -24.200 -13.007 2.381 1.00 57.94 182 ASP A O 1
ATOM 1354 N N . MET A 1 183 ? -25.107 -10.979 2.509 1.00 49.41 183 MET A N 1
ATOM 1355 C CA . MET A 1 183 ? -26.348 -11.474 3.105 1.00 49.41 183 MET A CA 1
ATOM 1356 C C . MET A 1 183 ? -27.198 -12.218 2.057 1.00 49.41 183 MET A C 1
ATOM 1358 O O . MET A 1 183 ? -27.495 -11.658 0.994 1.00 49.41 183 MET A O 1
ATOM 1362 N N . PRO A 1 184 ? -27.679 -13.446 2.345 1.00 58.41 184 PRO A N 1
ATOM 1363 C CA . PRO A 1 184 ? -28.610 -14.131 1.459 1.00 58.41 184 PRO A CA 1
ATOM 1364 C C . PRO A 1 184 ? -29.848 -13.257 1.245 1.00 58.41 184 PRO A C 1
ATOM 1366 O O . PRO A 1 184 ? -30.454 -12.776 2.206 1.00 58.41 184 PRO A O 1
ATOM 1369 N N . ARG A 1 185 ? -30.228 -13.046 -0.027 1.00 58.69 185 ARG A N 1
ATOM 1370 C CA . ARG A 1 185 ? -31.456 -12.310 -0.361 1.00 58.69 185 ARG A CA 1
ATOM 1371 C C . ARG A 1 185 ? -32.618 -12.930 0.422 1.00 58.69 185 ARG A C 1
ATOM 1373 O O . ARG A 1 185 ? -32.763 -14.155 0.376 1.00 58.69 185 ARG A O 1
ATOM 1380 N N . PRO A 1 186 ? -33.449 -12.126 1.109 1.00 61.72 186 PRO A N 1
ATOM 1381 C CA . PRO A 1 186 ? -34.624 -12.658 1.778 1.00 61.72 186 PRO A CA 1
ATOM 1382 C C . PRO A 1 186 ? -35.454 -13.418 0.745 1.00 61.72 186 PRO A C 1
ATOM 1384 O O . PRO A 1 186 ? -35.671 -12.913 -0.360 1.00 61.72 186 PRO A O 1
ATOM 1387 N N . ALA A 1 187 ? -35.862 -14.644 1.086 1.00 61.34 187 ALA A N 1
ATOM 1388 C CA . ALA A 1 187 ? -36.741 -15.439 0.243 1.00 61.34 187 ALA A CA 1
ATOM 1389 C C . ALA A 1 187 ? -37.964 -14.580 -0.100 1.00 61.34 187 ALA A C 1
ATOM 1391 O O . ALA A 1 187 ? -38.727 -14.187 0.785 1.00 61.34 187 ALA A O 1
ATOM 1392 N N . GLY A 1 188 ? -38.083 -14.203 -1.376 1.00 64.62 188 GLY A N 1
ATOM 1393 C CA . GLY A 1 188 ? -39.247 -13.475 -1.861 1.00 64.62 188 GLY A CA 1
ATOM 1394 C C . GLY A 1 188 ? -40.507 -14.302 -1.596 1.00 64.62 188 GLY A C 1
ATOM 1395 O O . GLY A 1 188 ? -40.414 -15.532 -1.556 1.00 64.62 188 GLY A O 1
ATOM 1396 N N . PRO A 1 189 ? -41.671 -13.664 -1.390 1.00 65.88 189 PRO A N 1
ATOM 1397 C CA . PRO A 1 189 ? -42.909 -14.402 -1.176 1.00 65.88 189 PRO A CA 1
ATOM 1398 C C . PRO A 1 189 ? -43.144 -15.367 -2.348 1.00 65.88 189 PRO A C 1
ATOM 1400 O O . PRO A 1 189 ? -43.028 -14.959 -3.507 1.00 65.88 189 PRO A O 1
ATOM 1403 N N . GLU A 1 190 ? -43.434 -16.639 -2.043 1.00 49.62 190 GLU A N 1
ATOM 1404 C CA . GLU A 1 190 ? -43.805 -17.630 -3.058 1.00 49.62 190 GLU A CA 1
ATOM 1405 C C . GLU A 1 190 ? -45.002 -17.106 -3.869 1.00 49.62 190 GLU A C 1
ATOM 1407 O O . GLU A 1 190 ? -45.959 -16.586 -3.281 1.00 49.62 190 GLU A O 1
ATOM 1412 N N . PRO A 1 191 ? -44.951 -17.182 -5.211 1.00 60.62 191 PRO A N 1
ATOM 1413 C CA . PRO A 1 191 ? -46.070 -16.765 -6.040 1.00 60.62 191 PRO A CA 1
ATOM 1414 C C . PRO A 1 191 ? -47.280 -17.696 -5.822 1.00 60.62 191 PRO A C 1
ATOM 1416 O O . PRO A 1 191 ? -47.084 -18.880 -5.540 1.00 60.62 191 PRO A O 1
ATOM 1419 N N . PRO A 1 192 ? -48.510 -17.158 -5.936 1.00 71.06 192 PRO A N 1
ATOM 1420 C CA . PRO A 1 192 ? -49.752 -17.880 -5.658 1.00 71.06 192 PRO A CA 1
ATOM 1421 C C . PRO A 1 192 ? -50.055 -19.008 -6.651 1.00 71.06 192 PRO A C 1
ATOM 1423 O O . PRO A 1 192 ? -49.646 -18.899 -7.832 1.00 71.06 192 PRO A O 1
#

Organism: NCBI:txid520092

Foldseek 3Di:
DALLVLLVVLLCLQDDQRVHPDPVRSVVVLVVVLVPDDPVSLVSLLVCLLPPDDCVSSPPGDSVSSLVSSLVSNVSNDPDLVVVLVSLLVSCVRPSNNLSSLQSLLVSLDPVCLVSLLVSVVPDDDALSNLLSNLSSLLSVQEPSSLVSLVVSCPDPNCPPPSNVVSSVNSNVSNVVVVVVPDDDPPDPDDD

InterPro domains:
  IPR011989 Armadillo-like helical [G3DSA:1.25.10.10] (86-167)

Sequence (192 aa):
MNRAALLEHLLDFAGPRGPFSSDAQHELRRRAWLATQDAAALDDLLSLLAEPPHADQRGPVSAESFELELQDAIVALAGDPHALLQQLLPLLQLAAARPAAIELIGRLGLPDAVPPLRELLQQMPLNGDEQLRLACCLGDIGDAAAQAVLLQLQALPGAAEAGVAAEIHIALDRCAAADRHDMPRPAGPEPP

pLDDT: mean 90.45, std 10.88, range [49.41, 98.56]